Protein AF-A0A7K2P1G1-F1 (afdb_monomer)

Structure (mmCIF, N/CA/C/O backbone):
data_AF-A0A7K2P1G1-F1
#
_entry.id   AF-A0A7K2P1G1-F1
#
loop_
_atom_site.group_PDB
_atom_site.id
_atom_site.type_symbol
_atom_site.label_atom_id
_atom_site.label_alt_id
_atom_site.label_comp_id
_atom_site.label_asym_id
_atom_site.label_entity_id
_atom_site.label_seq_id
_atom_site.pdbx_PDB_ins_code
_atom_site.Cartn_x
_atom_site.Cartn_y
_atom_site.Cartn_z
_atom_site.occupancy
_atom_site.B_iso_or_equiv
_atom_site.auth_seq_id
_atom_site.auth_comp_id
_atom_site.auth_asym_id
_atom_site.auth_atom_id
_atom_site.pdbx_PDB_model_num
ATOM 1 N N . ALA A 1 1 ? -12.889 17.681 1.248 1.00 83.06 1 ALA A N 1
ATOM 2 C CA . ALA A 1 1 ? -13.699 16.479 1.546 1.00 83.06 1 ALA A CA 1
ATOM 3 C C . ALA A 1 1 ? -13.045 15.529 2.564 1.00 83.06 1 ALA A C 1
ATOM 5 O O . ALA A 1 1 ? -13.421 15.563 3.730 1.00 83.06 1 ALA A O 1
ATOM 6 N N . LEU A 1 2 ? -12.068 14.686 2.187 1.00 90.69 2 LEU A N 1
ATOM 7 C CA . LEU A 1 2 ? -11.523 13.661 3.102 1.00 90.69 2 LEU A CA 1
ATOM 8 C C . LEU A 1 2 ? -10.819 14.250 4.338 1.00 90.69 2 LEU A C 1
ATOM 10 O O . LEU A 1 2 ? -11.119 13.858 5.463 1.00 90.69 2 LEU A O 1
ATOM 14 N N . ALA A 1 3 ? -9.908 15.209 4.141 1.00 90.56 3 ALA A N 1
ATOM 15 C CA . ALA A 1 3 ? -9.154 15.826 5.237 1.00 90.56 3 ALA A CA 1
ATOM 16 C C . ALA A 1 3 ? -10.066 16.543 6.252 1.00 90.56 3 ALA A C 1
ATOM 18 O O . ALA A 1 3 ? -9.822 16.498 7.455 1.00 90.56 3 ALA A O 1
ATOM 19 N N . GLU A 1 4 ? -11.156 17.155 5.782 1.00 91.88 4 GLU A N 1
ATOM 20 C CA . GLU A 1 4 ? -12.182 17.758 6.643 1.00 91.88 4 GLU A CA 1
ATOM 21 C C . GLU A 1 4 ? -12.944 16.697 7.434 1.00 91.88 4 GLU A C 1
ATOM 23 O O . GLU A 1 4 ? -13.128 16.855 8.638 1.00 91.88 4 GLU A O 1
ATOM 28 N N . GLY A 1 5 ? -13.324 15.588 6.790 1.00 93.00 5 GLY A N 1
ATOM 29 C CA . GLY A 1 5 ? -13.956 14.454 7.460 1.00 93.00 5 GLY A CA 1
ATOM 30 C C . GLY A 1 5 ? -13.085 13.877 8.579 1.00 93.00 5 GLY A C 1
ATOM 31 O O . GLY A 1 5 ? -13.576 13.670 9.686 1.00 93.00 5 GLY A O 1
ATOM 32 N N . LEU A 1 6 ? -11.786 13.691 8.323 1.00 93.81 6 LEU A N 1
ATOM 33 C CA . LEU A 1 6 ? -10.820 13.236 9.330 1.00 93.81 6 LEU A CA 1
ATOM 34 C C . LEU A 1 6 ? -10.681 14.235 10.483 1.00 93.81 6 LEU A C 1
ATOM 36 O O . LEU A 1 6 ? -10.691 13.837 11.647 1.00 93.81 6 LEU A O 1
ATOM 40 N N . ARG A 1 7 ? -10.603 15.537 10.182 1.00 94.19 7 ARG A N 1
ATOM 41 C CA . ARG A 1 7 ? -10.570 16.588 11.211 1.00 94.19 7 ARG A CA 1
ATOM 42 C C . ARG A 1 7 ? -11.836 16.595 12.065 1.00 94.19 7 ARG A C 1
ATOM 44 O O . ARG A 1 7 ? -11.725 16.731 13.278 1.00 94.19 7 ARG A O 1
ATOM 51 N N . ALA A 1 8 ? -13.008 16.387 11.469 1.00 93.81 8 ALA A N 1
ATOM 52 C CA . ALA A 1 8 ? -14.273 16.325 12.195 1.00 93.81 8 ALA A CA 1
ATOM 53 C C . ALA A 1 8 ? -14.362 15.097 13.118 1.00 93.81 8 ALA A C 1
ATOM 55 O O . ALA A 1 8 ? -14.769 15.236 14.268 1.00 93.81 8 ALA A O 1
ATOM 56 N N . VAL A 1 9 ? -13.955 13.911 12.644 1.00 94.31 9 VAL A N 1
ATOM 57 C CA . VAL A 1 9 ? -13.904 12.689 13.476 1.00 94.31 9 VAL A CA 1
ATOM 58 C C . VAL A 1 9 ? -12.951 12.888 14.647 1.00 94.31 9 VAL A C 1
ATOM 60 O O . VAL A 1 9 ? -13.312 12.653 15.794 1.00 94.31 9 VAL A O 1
ATOM 63 N N . ARG A 1 10 ? -11.752 13.407 14.378 1.00 94.19 10 ARG A N 1
ATOM 64 C CA . ARG A 1 10 ? -10.779 13.730 15.420 1.00 94.19 10 ARG A CA 1
ATOM 65 C C . ARG A 1 10 ? -11.315 14.756 16.422 1.00 94.19 10 ARG A C 1
ATOM 67 O O . ARG A 1 10 ? -11.078 14.610 17.612 1.00 94.19 10 ARG A O 1
ATOM 74 N N . ALA A 1 11 ? -12.016 15.795 15.974 1.00 93.69 11 ALA A N 1
ATOM 75 C CA . ALA A 1 11 ? -12.573 16.793 16.885 1.00 93.69 11 ALA A CA 1
ATOM 76 C C . ALA A 1 11 ? -13.541 16.159 17.899 1.00 93.69 11 ALA A C 1
ATOM 78 O O . ALA A 1 11 ? -13.516 16.527 19.070 1.00 93.69 11 ALA A O 1
ATOM 79 N N . ARG A 1 12 ? -14.322 15.151 17.484 1.00 92.12 12 ARG A N 1
ATOM 80 C CA . ARG A 1 12 ? -15.234 14.413 18.372 1.00 92.12 12 ARG A CA 1
ATOM 81 C C . ARG A 1 12 ? -14.525 13.521 19.389 1.00 92.12 12 ARG A C 1
ATOM 83 O O . ARG A 1 12 ? -15.091 13.267 20.444 1.00 92.12 12 ARG A O 1
ATOM 90 N N . THR A 1 13 ? -13.291 13.087 19.123 1.00 91.19 13 THR A N 1
ATOM 91 C CA . THR A 1 13 ? -12.515 12.317 20.111 1.00 91.19 13 THR A CA 1
ATOM 92 C C . THR A 1 13 ? -11.950 13.185 21.233 1.00 91.19 13 THR A C 1
ATOM 94 O O . THR A 1 13 ? -11.511 12.649 22.247 1.00 91.19 13 THR A O 1
ATOM 97 N N . GLY A 1 14 ? -11.897 14.511 21.046 1.00 91.50 14 GLY A N 1
ATOM 98 C CA . GLY A 1 14 ? -11.269 15.440 21.988 1.00 91.50 14 GLY A CA 1
ATOM 99 C C . GLY A 1 14 ? -9.748 15.273 22.116 1.00 91.50 14 GLY A C 1
ATOM 100 O O . GLY A 1 14 ? -9.134 15.889 22.984 1.00 91.50 14 GLY A O 1
ATOM 101 N N . LEU A 1 15 ? -9.112 14.449 21.273 1.00 91.94 15 LEU A N 1
ATOM 102 C CA . LEU A 1 15 ? -7.693 14.123 21.413 1.00 91.94 15 LEU A CA 1
ATOM 103 C C . LEU A 1 15 ? -6.775 15.192 20.810 1.00 91.94 15 LEU A C 1
ATOM 105 O O . LEU A 1 15 ? -6.965 15.694 19.692 1.00 91.94 15 LEU A O 1
ATOM 109 N N . SER A 1 16 ? -5.685 15.470 21.528 1.00 94.06 16 SER A N 1
ATOM 110 C CA . SER A 1 16 ? -4.544 16.209 20.989 1.00 94.06 16 SER A CA 1
ATOM 111 C C . SER A 1 16 ? -3.815 15.382 19.916 1.00 94.06 16 SER A C 1
ATOM 113 O O . SER A 1 16 ? -4.022 14.178 19.772 1.00 94.06 16 SER A O 1
ATOM 115 N N . LEU A 1 17 ? -2.953 16.024 19.109 1.00 93.56 17 LEU A N 1
ATOM 116 C CA . LEU A 1 17 ? -2.183 15.309 18.072 1.00 93.56 17 LEU A CA 1
ATOM 117 C C . LEU A 1 17 ? -1.233 14.284 18.703 1.00 93.56 17 LEU A C 1
ATOM 119 O O . LEU A 1 17 ? -0.971 13.252 18.099 1.00 93.56 17 LEU A O 1
ATOM 123 N N . VAL A 1 18 ? -0.731 14.595 19.899 1.00 95.06 18 VAL A N 1
ATOM 124 C CA . VAL A 1 18 ? 0.174 13.738 20.667 1.00 95.06 18 VAL A CA 1
ATOM 125 C C . VAL A 1 18 ? -0.587 12.530 21.206 1.00 95.06 18 VAL A C 1
ATOM 127 O O . VAL A 1 18 ? -0.206 11.409 20.905 1.00 95.06 18 VAL A O 1
ATOM 130 N N . ALA A 1 19 ? -1.732 12.743 21.862 1.00 91.38 19 ALA A N 1
ATOM 131 C CA . ALA A 1 19 ? -2.550 11.651 22.394 1.00 91.38 19 ALA A CA 1
ATOM 132 C C . ALA A 1 19 ? -3.087 10.721 21.288 1.00 91.38 19 ALA A C 1
ATOM 134 O O . ALA A 1 19 ? -3.200 9.512 21.473 1.00 91.38 19 ALA A O 1
ATOM 135 N N . LEU A 1 20 ? -3.397 11.267 20.106 1.00 93.00 20 LEU A N 1
ATOM 136 C CA . LEU A 1 20 ? -3.750 10.453 18.941 1.00 93.00 20 LEU A CA 1
ATOM 137 C C . LEU A 1 20 ? -2.556 9.620 18.442 1.00 93.00 20 LEU A C 1
ATOM 139 O O . LEU A 1 20 ? -2.736 8.472 18.044 1.00 93.00 20 LEU A O 1
ATOM 143 N N . ALA A 1 21 ? -1.347 10.182 18.465 1.00 92.38 21 ALA A N 1
ATOM 144 C CA . ALA A 1 21 ? -0.135 9.475 18.067 1.00 92.38 21 ALA A CA 1
ATOM 145 C C . ALA A 1 21 ? 0.254 8.361 19.048 1.00 92.38 21 ALA A C 1
ATOM 147 O O . ALA A 1 21 ? 0.751 7.333 18.619 1.00 92.38 21 ALA A O 1
ATOM 148 N N . GLU A 1 22 ? -0.009 8.527 20.343 1.00 93.56 22 GLU A N 1
ATOM 149 C CA . GLU A 1 22 ? 0.225 7.486 21.357 1.00 93.56 22 GLU A CA 1
ATOM 150 C C . GLU A 1 22 ? -0.759 6.316 21.235 1.00 93.56 22 GLU A C 1
ATOM 152 O O . GLU A 1 22 ? -0.417 5.173 21.523 1.00 93.56 22 GLU A O 1
ATOM 157 N N . ARG A 1 23 ? -1.989 6.589 20.783 1.00 91.31 23 ARG A N 1
ATOM 158 C CA . ARG A 1 23 ? -3.058 5.585 20.643 1.00 91.31 23 ARG A CA 1
ATOM 159 C C . ARG A 1 23 ? -3.082 4.896 19.279 1.00 91.31 23 ARG A C 1
ATOM 161 O O . ARG A 1 23 ? -3.922 4.030 19.049 1.00 91.31 23 ARG A O 1
ATOM 168 N N . THR A 1 24 ? -2.205 5.288 18.358 1.00 92.62 24 THR A N 1
ATOM 169 C CA . THR A 1 24 ? -2.160 4.758 16.989 1.00 92.62 24 THR A CA 1
ATOM 170 C C . THR A 1 24 ? -0.720 4.481 16.567 1.00 92.62 24 THR A C 1
ATOM 172 O O . THR A 1 24 ? 0.224 4.944 17.188 1.00 92.62 24 THR A O 1
ATOM 175 N N . ALA A 1 25 ? -0.517 3.749 15.473 1.00 89.12 25 ALA A N 1
ATOM 176 C CA . ALA A 1 25 ? 0.826 3.423 14.981 1.00 89.12 25 ALA A CA 1
ATOM 177 C C . ALA A 1 25 ? 1.540 4.589 14.248 1.00 89.12 25 ALA A C 1
ATOM 179 O O . ALA A 1 25 ? 2.519 4.363 13.538 1.00 89.12 25 ALA A O 1
ATOM 180 N N . TYR A 1 26 ? 1.046 5.830 14.353 1.00 91.38 26 TYR A N 1
ATOM 181 C CA . TYR A 1 26 ? 1.520 6.971 13.563 1.00 91.38 26 TYR A CA 1
ATOM 182 C C . TYR A 1 26 ? 1.971 8.132 14.447 1.00 91.38 26 TYR A C 1
ATOM 184 O O . TYR A 1 26 ? 1.264 8.547 15.357 1.00 91.38 26 TYR A O 1
ATOM 192 N N . SER A 1 27 ? 3.119 8.729 14.121 1.00 93.62 27 SER A N 1
ATOM 193 C CA . SER A 1 27 ? 3.673 9.869 14.860 1.00 93.62 27 SER A CA 1
ATOM 194 C C . SER A 1 27 ? 2.832 11.151 14.738 1.00 93.62 27 SER A C 1
ATOM 196 O O . SER A 1 27 ? 2.084 11.342 13.773 1.00 93.62 27 SER A O 1
ATOM 198 N N . LYS A 1 28 ? 3.039 12.100 15.666 1.00 95.38 28 LYS A N 1
ATOM 199 C CA . LYS A 1 28 ? 2.429 13.448 15.651 1.00 95.38 28 LYS A CA 1
ATOM 200 C C . LYS A 1 28 ? 2.583 14.143 14.292 1.00 95.38 28 LYS A C 1
ATOM 202 O O . LYS A 1 28 ? 1.614 14.664 13.744 1.00 95.38 28 LYS A O 1
ATOM 207 N N . SER A 1 29 ? 3.797 14.120 13.740 1.00 92.75 29 SER A N 1
ATOM 208 C CA . SER A 1 29 ? 4.116 14.747 12.452 1.00 92.75 29 SER A CA 1
ATOM 209 C C . SER A 1 29 ? 3.419 14.055 11.278 1.00 92.75 29 SER A C 1
ATOM 211 O O . SER A 1 29 ? 2.993 14.717 10.332 1.00 92.75 29 SER A O 1
ATOM 213 N N . SER A 1 30 ? 3.246 12.731 11.335 1.00 91.00 30 SER A N 1
ATOM 214 C CA . SER A 1 30 ? 2.483 11.990 10.326 1.00 91.00 30 SER A CA 1
ATOM 215 C C . SER A 1 30 ? 1.017 12.419 10.337 1.00 91.00 30 SER A C 1
ATOM 217 O O . SER A 1 30 ? 0.495 12.810 9.291 1.00 91.00 30 SER A O 1
ATOM 219 N N . TRP A 1 31 ? 0.398 12.456 11.520 1.00 95.31 31 TRP A N 1
ATOM 220 C CA . TRP A 1 31 ? -0.979 12.916 11.700 1.00 95.31 31 TRP A CA 1
ATOM 221 C C . TRP A 1 31 ? -1.207 14.346 11.229 1.00 95.31 31 TRP A C 1
ATOM 223 O O . TRP A 1 31 ? -2.205 14.621 10.565 1.00 95.31 31 TRP A O 1
ATOM 233 N N . GLU A 1 32 ? -0.281 15.251 11.528 1.00 94.44 32 GLU A N 1
ATOM 234 C CA . GLU A 1 32 ? -0.370 16.640 11.092 1.00 94.44 32 GLU A CA 1
ATOM 235 C C . GLU A 1 32 ? -0.413 16.752 9.563 1.00 94.44 32 GLU A C 1
ATOM 237 O O . GLU A 1 32 ? -1.280 17.426 9.008 1.00 94.44 32 GLU A O 1
ATOM 242 N N . ARG A 1 33 ? 0.466 16.038 8.850 1.00 94.00 33 ARG A N 1
ATOM 243 C CA . ARG A 1 33 ? 0.452 16.049 7.378 1.00 94.00 33 ARG A CA 1
ATOM 244 C C . ARG A 1 33 ? -0.835 15.459 6.805 1.00 94.00 33 ARG A C 1
ATOM 246 O O . ARG A 1 33 ? -1.340 16.006 5.827 1.00 94.00 33 ARG A O 1
ATOM 253 N N . TYR A 1 34 ? -1.346 14.373 7.388 1.00 93.00 34 TYR A N 1
ATOM 254 C CA . TYR A 1 34 ? -2.570 13.714 6.919 1.00 93.00 34 TYR A CA 1
ATOM 255 C C . TYR A 1 34 ? -3.798 14.606 7.102 1.00 93.00 34 TYR A C 1
ATOM 257 O O . TYR A 1 34 ? -4.567 14.809 6.166 1.00 93.00 34 TYR A O 1
ATOM 265 N N . LEU A 1 35 ? -3.953 15.202 8.285 1.00 92.94 35 LEU A N 1
ATOM 266 C CA . LEU A 1 35 ? -5.092 16.067 8.604 1.00 92.94 35 LEU A CA 1
ATOM 267 C C . LEU A 1 35 ? -5.052 17.392 7.835 1.00 92.94 35 LEU A C 1
ATOM 269 O O . LEU A 1 35 ? -6.101 17.956 7.517 1.00 92.94 35 LEU A O 1
ATOM 273 N N . ASN A 1 36 ? -3.857 17.857 7.475 1.00 92.44 36 ASN A N 1
ATOM 274 C CA . ASN A 1 36 ? -3.674 19.025 6.619 1.00 92.44 36 ASN A CA 1
ATOM 275 C C . ASN A 1 36 ? -3.794 18.703 5.119 1.00 92.44 36 ASN A C 1
ATOM 277 O O . ASN A 1 36 ? -3.722 19.617 4.305 1.00 92.44 36 ASN A O 1
ATOM 281 N N . GLY A 1 37 ? -3.958 17.430 4.734 1.00 87.75 37 GLY A N 1
ATOM 282 C CA . GLY A 1 37 ? -4.044 17.013 3.330 1.00 87.75 37 GLY A CA 1
ATOM 283 C C . GLY A 1 37 ? -2.735 17.161 2.544 1.00 87.75 37 GLY A C 1
ATOM 284 O O . GLY A 1 37 ? -2.747 17.072 1.323 1.00 87.75 37 GLY A O 1
ATOM 285 N N . LYS A 1 38 ? -1.597 17.370 3.224 1.00 85.31 38 LYS A N 1
ATOM 286 C CA . LYS A 1 38 ? -0.276 17.537 2.587 1.00 85.31 38 LYS A CA 1
ATOM 287 C C . LYS A 1 38 ? 0.287 16.225 2.034 1.00 85.31 38 LYS A C 1
ATOM 289 O O . LYS A 1 38 ? 1.211 16.247 1.229 1.00 85.31 38 LYS A O 1
ATOM 294 N N . LYS A 1 39 ? -0.210 15.085 2.521 1.00 85.44 39 LYS A N 1
ATOM 295 C CA . LYS A 1 39 ? 0.134 13.744 2.037 1.00 85.44 39 LYS A CA 1
ATOM 296 C C . LYS A 1 39 ? -1.109 12.861 1.997 1.00 85.44 39 LYS A C 1
ATOM 298 O O . LYS A 1 39 ? -1.975 13.041 2.859 1.00 85.44 39 LYS A O 1
ATOM 303 N N . PRO A 1 40 ? -1.163 11.880 1.077 1.00 87.31 40 PRO A N 1
ATOM 304 C CA . PRO A 1 40 ? -2.205 1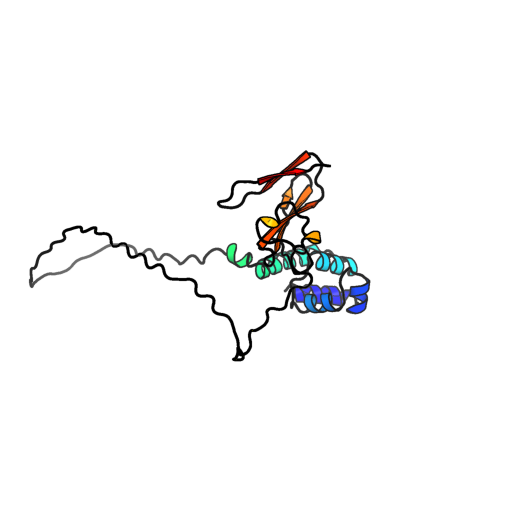0.868 1.102 1.00 87.31 40 PRO A CA 1
ATOM 305 C C . PRO A 1 40 ? -2.149 10.135 2.444 1.00 87.31 40 PRO A C 1
ATOM 307 O O . PRO A 1 40 ? -1.087 9.721 2.919 1.00 87.31 40 PRO A O 1
ATOM 310 N N . VAL A 1 41 ? -3.304 10.045 3.091 1.00 91.00 41 VAL A N 1
ATOM 311 C CA . VAL A 1 41 ? -3.461 9.328 4.355 1.00 91.00 41 VAL A CA 1
ATOM 312 C C . VAL A 1 41 ? -3.526 7.823 4.060 1.00 91.00 41 VAL A C 1
ATOM 314 O O . VAL A 1 41 ? -4.289 7.424 3.183 1.00 91.00 41 VAL A O 1
ATOM 317 N N . PRO A 1 42 ? -2.753 6.961 4.744 1.00 89.81 42 PRO A N 1
ATOM 318 C CA . PRO A 1 42 ? -2.899 5.515 4.604 1.00 89.81 42 PRO A CA 1
ATOM 319 C C . PRO A 1 42 ? -4.286 5.060 5.069 1.00 89.81 42 PRO A C 1
ATOM 321 O O . PRO A 1 42 ? -4.787 5.562 6.076 1.00 89.81 42 PRO A O 1
ATOM 324 N N . ARG A 1 43 ? -4.876 4.057 4.408 1.00 91.06 43 ARG A N 1
ATOM 325 C CA . ARG A 1 43 ? -6.179 3.488 4.808 1.00 91.06 43 ARG A CA 1
ATOM 326 C C . ARG A 1 43 ? -6.220 3.088 6.288 1.00 91.06 43 ARG A C 1
ATOM 328 O O . ARG A 1 43 ? -7.165 3.414 6.995 1.00 91.06 43 ARG A O 1
ATOM 335 N N . GLN A 1 44 ? -5.145 2.465 6.765 1.00 90.50 44 GLN A N 1
ATOM 336 C CA . GLN A 1 44 ? -4.989 2.038 8.158 1.00 90.50 44 GLN A CA 1
ATOM 337 C C . GLN A 1 44 ? -5.039 3.212 9.152 1.00 90.50 44 GLN A C 1
ATOM 339 O O . GLN A 1 44 ? -5.563 3.071 10.252 1.00 90.50 44 GLN A O 1
ATOM 344 N N . ALA A 1 45 ? -4.566 4.403 8.766 1.00 93.56 45 ALA A N 1
ATOM 345 C CA . ALA A 1 45 ? -4.700 5.600 9.597 1.00 93.56 45 ALA A CA 1
ATOM 346 C C . ALA A 1 45 ? -6.163 6.063 9.679 1.00 93.56 45 ALA A C 1
ATOM 348 O O . ALA A 1 45 ? -6.625 6.457 10.746 1.00 93.56 45 ALA A O 1
ATOM 349 N N . VAL A 1 46 ? -6.919 5.970 8.580 1.00 95.31 46 VAL A N 1
ATOM 350 C CA . VAL A 1 46 ? -8.361 6.268 8.577 1.00 95.31 46 VAL A CA 1
ATOM 351 C C . VAL A 1 46 ? -9.107 5.326 9.528 1.00 95.31 46 VAL A C 1
ATOM 353 O O . VAL A 1 46 ? -9.866 5.783 10.381 1.00 95.31 46 VAL A O 1
ATOM 356 N N . GLU A 1 47 ? -8.843 4.024 9.422 1.00 94.31 47 GLU A N 1
ATOM 357 C CA . GLU A 1 47 ? -9.451 2.988 10.265 1.00 94.31 47 GLU A CA 1
ATOM 358 C C . GLU A 1 47 ? -9.085 3.173 11.744 1.00 94.31 47 GLU A C 1
ATOM 360 O O . GLU A 1 4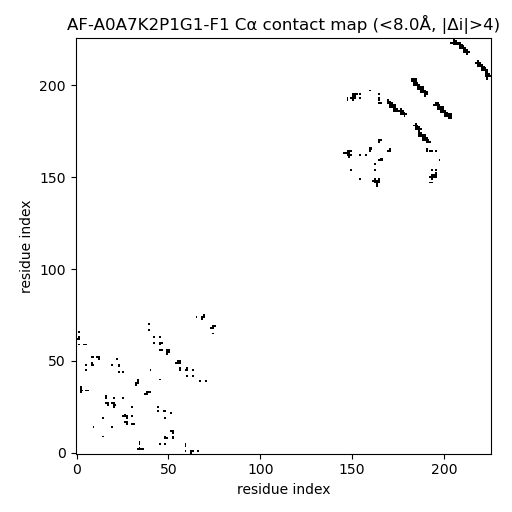7 ? -9.973 3.165 12.595 1.00 94.31 47 GLU A O 1
ATOM 365 N N . ALA A 1 48 ? -7.812 3.441 12.052 1.00 92.56 48 ALA A N 1
ATOM 366 C CA . ALA A 1 48 ? -7.350 3.684 13.417 1.00 92.56 48 ALA A CA 1
ATOM 367 C C . ALA A 1 48 ? -8.002 4.924 14.057 1.00 92.56 48 ALA A C 1
ATOM 369 O O . ALA A 1 48 ? -8.353 4.896 15.240 1.00 92.56 48 ALA A O 1
ATOM 370 N N . LEU A 1 49 ? -8.207 6.005 13.292 1.00 94.00 49 LEU A N 1
ATOM 371 C CA . LEU A 1 49 ? -8.894 7.196 13.798 1.00 94.00 49 LEU A CA 1
ATOM 372 C C . LEU A 1 49 ? -10.373 6.913 14.088 1.00 94.00 49 LEU A C 1
ATOM 374 O O . LEU A 1 49 ? -10.867 7.306 15.143 1.00 94.00 49 LEU A O 1
ATOM 378 N N . CYS A 1 50 ? -11.067 6.217 13.185 1.00 94.44 50 CYS A N 1
ATOM 379 C CA . CYS A 1 50 ? -12.461 5.818 13.387 1.00 94.44 50 CYS A CA 1
ATOM 380 C C . CYS A 1 50 ? -12.617 4.870 14.584 1.00 94.44 50 CYS A C 1
ATOM 382 O O . CYS A 1 50 ? -13.500 5.082 15.410 1.00 94.44 50 CYS A O 1
ATOM 384 N N . ALA A 1 51 ? -11.716 3.896 14.736 1.00 92.25 51 ALA A N 1
ATOM 385 C CA . ALA A 1 51 ? -11.694 3.001 15.890 1.00 92.25 51 ALA A CA 1
ATOM 386 C C . ALA A 1 51 ? -11.465 3.768 17.202 1.00 92.25 51 ALA A C 1
ATOM 388 O O . ALA A 1 51 ? -12.162 3.537 18.185 1.00 92.25 51 ALA A O 1
ATOM 389 N N . THR A 1 52 ? -10.549 4.743 17.203 1.00 93.19 52 THR A N 1
ATOM 390 C CA . THR A 1 52 ? -10.304 5.612 18.368 1.00 93.19 52 THR A CA 1
ATOM 391 C C . THR A 1 52 ? -11.522 6.471 18.717 1.00 93.19 52 THR A C 1
ATOM 393 O O . THR A 1 52 ? -11.744 6.773 19.888 1.00 93.19 52 THR A O 1
ATOM 396 N N . ALA A 1 53 ? -12.308 6.862 17.711 1.00 92.19 53 ALA A N 1
ATOM 397 C CA . ALA A 1 53 ? -13.547 7.613 17.878 1.00 92.19 53 ALA A CA 1
ATOM 398 C C . ALA A 1 53 ? -14.767 6.743 18.227 1.00 92.19 53 ALA A C 1
ATOM 400 O O . ALA A 1 53 ? -15.811 7.294 18.555 1.00 92.19 53 ALA A O 1
ATOM 401 N N . GLY A 1 54 ? -14.659 5.411 18.144 1.00 90.00 54 GLY A N 1
ATOM 402 C CA . GLY A 1 54 ? -15.799 4.505 18.303 1.00 90.00 54 GLY A CA 1
ATOM 403 C C . GLY A 1 54 ? -16.841 4.624 17.184 1.00 90.00 54 GLY A C 1
ATOM 404 O O . GLY A 1 54 ? -18.009 4.319 17.402 1.00 90.00 54 GLY A O 1
ATOM 405 N N . GLU A 1 55 ? -16.444 5.083 15.992 1.00 91.12 55 GLU A N 1
ATOM 406 C CA . GLU A 1 55 ? -17.355 5.345 14.874 1.00 91.12 55 GLU A CA 1
ATOM 407 C C . GLU A 1 55 ? -17.144 4.387 13.690 1.00 91.12 55 GLU A C 1
ATOM 409 O O . GLU A 1 55 ? -16.016 3.964 13.417 1.00 91.12 55 GLU A O 1
ATOM 414 N N . PRO A 1 56 ? -18.206 4.084 12.917 1.00 87.50 56 PRO A N 1
ATOM 415 C CA . PRO A 1 56 ? -18.091 3.264 11.718 1.00 87.50 56 PRO A CA 1
ATOM 416 C C . PRO A 1 56 ? -17.239 3.952 10.638 1.00 87.50 56 PRO A C 1
ATOM 418 O O . PRO A 1 56 ? -17.493 5.086 10.228 1.00 87.50 56 PRO A O 1
ATOM 421 N N . SER A 1 57 ? -16.246 3.228 10.116 1.00 90.81 57 SER A N 1
ATOM 422 C CA . SER A 1 57 ? -15.272 3.739 9.142 1.00 90.81 57 SER A CA 1
ATOM 423 C C . SER A 1 57 ? -15.799 3.831 7.705 1.00 90.81 57 SER A C 1
ATOM 425 O O . SER A 1 57 ? -15.212 4.540 6.890 1.00 90.81 57 SER A O 1
ATOM 427 N N . GLY A 1 58 ? -16.919 3.173 7.380 1.00 91.38 58 GLY A N 1
ATOM 428 C CA . GLY A 1 58 ? -17.396 2.991 6.000 1.00 91.38 58 GLY A CA 1
ATOM 429 C C . GLY A 1 58 ? -17.538 4.286 5.193 1.00 91.38 58 GLY A C 1
ATOM 430 O O . GLY A 1 58 ? -17.031 4.378 4.077 1.00 91.38 58 GLY A O 1
ATOM 431 N N . ARG A 1 59 ? -18.144 5.331 5.773 1.00 92.25 59 ARG A N 1
ATOM 432 C CA . ARG A 1 59 ? -18.307 6.627 5.088 1.00 92.25 59 ARG A CA 1
ATOM 433 C C . ARG A 1 59 ? -16.966 7.311 4.812 1.00 92.25 59 ARG A C 1
ATOM 435 O O . ARG A 1 59 ? -16.776 7.898 3.750 1.00 92.25 59 ARG A O 1
ATOM 442 N N . LEU A 1 60 ? -16.043 7.262 5.772 1.00 92.94 60 LEU A N 1
ATOM 443 C CA . LEU A 1 60 ? -14.723 7.880 5.633 1.00 92.94 60 LEU A CA 1
ATOM 444 C C . LEU A 1 60 ? -13.832 7.092 4.669 1.00 92.94 60 LEU A C 1
ATOM 446 O O . LEU A 1 60 ? -13.062 7.697 3.931 1.00 92.94 60 LEU A O 1
ATOM 450 N N . LEU A 1 61 ? -13.978 5.767 4.637 1.00 94.25 61 LEU A N 1
ATOM 451 C CA . LEU A 1 61 ? -13.285 4.888 3.703 1.00 94.25 61 LEU A CA 1
ATOM 452 C C . LEU A 1 61 ? -13.758 5.085 2.261 1.00 94.25 61 LEU A C 1
ATOM 454 O O . LEU A 1 61 ? -12.922 5.151 1.369 1.00 94.25 61 LEU A O 1
ATOM 458 N N . ALA A 1 62 ? -15.055 5.295 2.029 1.00 93.25 62 ALA A N 1
ATOM 459 C CA . ALA A 1 62 ? -15.556 5.648 0.699 1.00 93.25 62 ALA A CA 1
ATOM 460 C C . ALA A 1 62 ? -14.978 6.991 0.205 1.00 93.25 62 ALA A C 1
ATOM 462 O O . ALA A 1 62 ? -14.539 7.113 -0.937 1.00 93.25 62 ALA A O 1
ATOM 463 N N . LEU A 1 63 ? -14.905 8.000 1.085 1.00 92.12 63 LEU A N 1
ATOM 464 C CA . LEU A 1 63 ? -14.234 9.269 0.769 1.00 92.12 63 LEU A CA 1
ATOM 465 C C . LEU A 1 63 ? -12.727 9.090 0.545 1.00 92.12 63 LEU A C 1
ATOM 467 O O . LEU A 1 63 ? -12.137 9.810 -0.261 1.00 92.12 63 LEU A O 1
ATOM 471 N N . TRP A 1 64 ? -12.106 8.152 1.261 1.00 93.81 64 TRP A N 1
ATOM 472 C CA . TRP A 1 64 ? -10.700 7.815 1.087 1.00 93.81 64 TRP A CA 1
ATOM 473 C C . TRP A 1 64 ? -10.439 7.205 -0.290 1.00 93.81 64 TRP A C 1
ATOM 475 O O . TRP A 1 64 ? -9.504 7.633 -0.952 1.00 93.81 64 TRP A O 1
ATOM 485 N N . GLU A 1 65 ? -11.293 6.300 -0.765 1.00 90.56 65 GLU A N 1
ATOM 486 C CA . GLU A 1 65 ? -11.153 5.665 -2.083 1.00 90.56 65 GLU A CA 1
ATOM 487 C C . GLU A 1 65 ? -11.233 6.679 -3.233 1.00 90.56 65 GLU A C 1
ATOM 489 O O . GLU A 1 65 ? -10.447 6.607 -4.180 1.00 90.56 65 GLU A O 1
ATOM 494 N N . LEU A 1 66 ? -12.123 7.672 -3.123 1.00 88.62 66 LEU A N 1
ATOM 495 C CA . LEU A 1 66 ? -12.218 8.766 -4.094 1.00 88.62 66 LEU A CA 1
ATOM 496 C C . LEU A 1 66 ? -10.952 9.636 -4.096 1.00 88.62 66 LEU A C 1
ATOM 498 O O . LEU A 1 66 ? -10.379 9.891 -5.155 1.00 88.62 66 LEU A O 1
ATOM 502 N N . ALA A 1 67 ? -10.480 10.049 -2.917 1.00 89.38 67 ALA A N 1
ATOM 503 C CA . ALA A 1 67 ? -9.269 10.861 -2.795 1.00 89.38 67 ALA A CA 1
ATOM 504 C C . ALA A 1 67 ? -8.009 10.101 -3.248 1.00 89.38 67 ALA A C 1
ATOM 506 O O . ALA A 1 67 ? -7.126 10.673 -3.885 1.00 89.38 67 ALA A O 1
ATOM 507 N N . ASP A 1 68 ? -7.931 8.803 -2.954 1.00 87.88 68 ASP A N 1
ATOM 508 C CA . ASP A 1 68 ? -6.837 7.935 -3.385 1.00 87.88 68 ASP A CA 1
ATOM 509 C C . ASP A 1 68 ? -6.834 7.758 -4.910 1.00 87.88 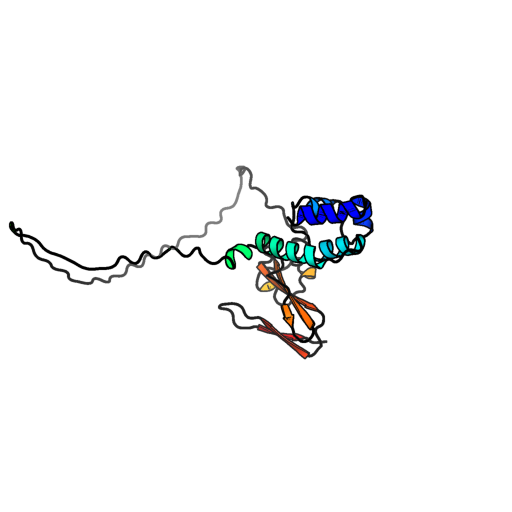68 ASP A C 1
ATOM 511 O O . ASP A 1 68 ? -5.775 7.778 -5.539 1.00 87.88 68 ASP A O 1
ATOM 515 N N . ALA A 1 69 ? -8.013 7.667 -5.536 1.00 82.88 69 ALA A N 1
ATOM 516 C CA . ALA A 1 69 ? -8.136 7.639 -6.990 1.00 82.88 69 ALA A CA 1
ATOM 517 C C . ALA A 1 69 ? -7.683 8.955 -7.647 1.00 82.88 69 ALA A C 1
ATOM 519 O O . ALA A 1 69 ? -7.066 8.914 -8.715 1.00 82.88 69 ALA A O 1
ATOM 520 N N . GLU A 1 70 ? -7.953 10.109 -7.033 1.00 84.88 70 GLU A N 1
ATOM 521 C CA . GLU A 1 70 ? -7.472 11.412 -7.512 1.00 84.88 70 GLU A CA 1
ATOM 522 C C . GLU A 1 70 ? -5.954 11.540 -7.384 1.00 84.88 70 GLU A C 1
ATOM 524 O O . GLU A 1 70 ? -5.282 11.894 -8.357 1.00 84.88 70 GLU A O 1
ATOM 529 N N . TRP A 1 71 ? -5.409 11.191 -6.216 1.00 78.56 71 TRP A N 1
ATOM 530 C CA . TRP A 1 71 ? -3.972 11.245 -5.952 1.00 78.56 71 TRP A CA 1
ATOM 531 C C . TRP A 1 71 ? -3.186 10.295 -6.860 1.00 78.56 71 TRP A C 1
ATOM 533 O O . TRP A 1 71 ? -2.169 10.672 -7.436 1.00 78.56 71 TRP A O 1
ATOM 543 N N . SER A 1 72 ? -3.709 9.085 -7.061 1.00 77.44 72 SER A N 1
ATOM 544 C CA . SER A 1 72 ? -3.113 8.072 -7.938 1.00 77.44 72 SER A CA 1
ATOM 545 C C . SER A 1 72 ? -3.299 8.372 -9.433 1.00 77.44 72 SER A C 1
ATOM 547 O O . SER A 1 72 ? -2.872 7.586 -10.274 1.00 77.44 72 SER A O 1
ATOM 549 N N . GLY A 1 73 ? -4.019 9.440 -9.797 1.00 71.31 73 GLY A N 1
ATOM 550 C CA . GLY A 1 73 ? -4.374 9.751 -11.185 1.00 71.31 73 GLY A CA 1
ATOM 551 C C . GLY A 1 73 ? -5.391 8.794 -11.824 1.00 71.31 73 GLY A C 1
ATOM 552 O O . GLY A 1 73 ? -5.794 9.017 -12.966 1.00 71.31 73 GLY A O 1
ATOM 553 N N . ARG A 1 74 ? -5.870 7.773 -11.100 1.00 58.97 74 ARG A N 1
ATOM 554 C CA . ARG A 1 74 ? -6.857 6.792 -11.585 1.00 58.97 74 ARG A CA 1
ATOM 555 C C . ARG A 1 74 ? -8.207 7.431 -11.900 1.00 58.97 74 ARG A C 1
ATOM 557 O O . ARG A 1 74 ? -8.837 7.038 -12.874 1.00 58.97 74 ARG A O 1
ATOM 564 N N . ALA A 1 75 ? -8.601 8.471 -11.162 1.00 63.94 75 ALA A N 1
ATOM 565 C CA . ALA A 1 75 ? -9.825 9.230 -11.427 1.00 63.94 75 ALA A CA 1
ATOM 566 C C . ALA A 1 75 ? -9.818 9.940 -12.797 1.00 63.94 75 ALA A C 1
ATOM 568 O O . ALA A 1 75 ? -10.878 10.246 -13.339 1.00 63.94 75 ALA A O 1
ATOM 569 N N . ARG A 1 76 ? -8.635 10.203 -13.381 1.00 60.09 76 ARG A N 1
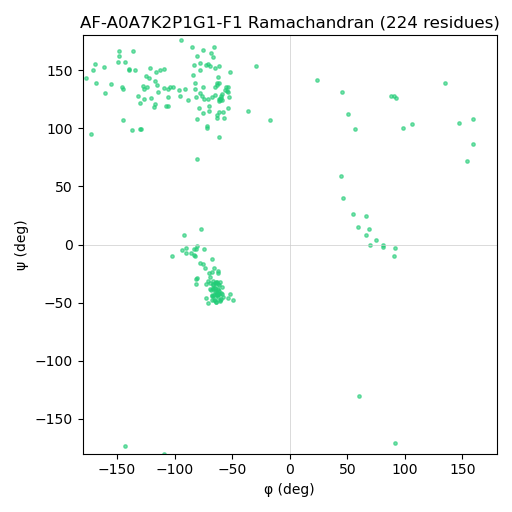ATOM 570 C CA . ARG A 1 76 ? -8.516 10.748 -14.745 1.00 60.09 76 ARG A CA 1
ATOM 571 C C . ARG A 1 76 ? -8.671 9.676 -15.824 1.00 60.09 76 ARG A C 1
ATOM 573 O O . ARG A 1 76 ? -9.143 10.003 -16.903 1.00 60.09 76 ARG A O 1
ATOM 580 N N . LEU A 1 77 ? -8.310 8.426 -15.529 1.00 59.38 77 LEU A N 1
ATOM 581 C CA . LEU A 1 77 ? -8.406 7.296 -16.462 1.00 59.38 77 LEU A CA 1
ATOM 582 C C . LEU A 1 77 ? -9.820 6.704 -16.527 1.00 59.38 77 LEU A C 1
ATOM 584 O O . LEU A 1 77 ? -10.221 6.190 -17.563 1.00 59.38 77 LEU A O 1
ATOM 588 N N . THR A 1 78 ? -10.583 6.786 -15.434 1.00 60.34 78 THR A N 1
ATOM 589 C CA . THR A 1 78 ? -11.980 6.327 -15.375 1.00 60.34 78 THR A CA 1
ATOM 590 C C . THR A 1 78 ? -12.996 7.400 -15.753 1.00 60.34 78 THR A C 1
ATOM 592 O O . THR A 1 78 ? -14.180 7.091 -15.880 1.00 60.34 78 THR A O 1
ATOM 595 N N . ARG A 1 79 ? -12.570 8.658 -15.944 1.00 61.91 79 ARG A N 1
ATOM 596 C CA . ARG A 1 79 ? -13.457 9.721 -16.422 1.00 61.91 79 ARG A CA 1
ATOM 597 C C . ARG A 1 79 ? -13.791 9.453 -17.895 1.00 61.91 79 ARG A C 1
ATOM 599 O O . ARG A 1 79 ? -12.870 9.458 -18.711 1.00 61.91 79 ARG A O 1
ATOM 606 N N . PRO A 1 80 ? -15.073 9.257 -18.258 1.00 55.12 80 PRO A N 1
ATOM 607 C CA . PRO A 1 80 ? -15.462 9.149 -19.656 1.00 55.12 80 PRO A CA 1
ATOM 608 C C . PRO A 1 80 ? -14.969 10.387 -20.407 1.00 55.12 80 PRO A C 1
ATOM 610 O O . PRO A 1 80 ? -15.142 11.511 -19.925 1.00 55.12 80 PRO A O 1
ATOM 613 N N . ALA A 1 81 ? -14.327 10.187 -21.560 1.00 61.19 81 ALA A N 1
ATOM 614 C CA . ALA A 1 81 ? -13.947 11.295 -22.425 1.00 61.19 81 ALA A CA 1
ATOM 615 C C . ALA A 1 81 ? -15.201 12.140 -22.719 1.00 61.19 81 ALA A C 1
ATOM 617 O O . ALA A 1 81 ? -16.257 11.556 -22.985 1.00 61.19 81 ALA A O 1
ATOM 618 N N . PRO A 1 82 ? -15.129 13.483 -22.658 1.00 55.81 82 PRO A N 1
ATOM 619 C CA . PRO A 1 82 ? -16.274 14.313 -22.994 1.00 55.81 82 PRO A CA 1
ATOM 620 C C . PRO A 1 82 ? -16.695 13.986 -24.427 1.00 55.81 82 PRO A C 1
ATOM 622 O O . PRO A 1 82 ? -15.939 14.198 -25.377 1.00 55.81 82 PRO A O 1
ATOM 625 N N . GLN A 1 83 ? -17.889 13.412 -24.569 1.00 50.84 83 GLN A N 1
ATOM 626 C CA . GLN A 1 83 ? -18.499 13.170 -25.865 1.00 50.84 83 GLN A CA 1
ATOM 627 C C . GLN A 1 83 ? -18.729 14.539 -26.502 1.00 50.84 83 GLN A C 1
ATOM 629 O O . GLN A 1 83 ? -19.558 15.323 -26.040 1.00 50.84 83 GLN A O 1
ATOM 634 N N . ARG A 1 84 ? -17.950 14.859 -27.540 1.00 52.97 84 ARG A N 1
ATOM 635 C CA . ARG A 1 84 ? -18.268 15.985 -28.418 1.00 52.97 84 ARG A CA 1
ATOM 636 C C . ARG A 1 84 ? -19.638 15.680 -29.040 1.00 52.97 84 ARG A C 1
ATOM 638 O O . ARG A 1 84 ? -19.760 14.611 -29.639 1.00 52.97 84 ARG A O 1
ATOM 645 N N . PRO A 1 85 ? -20.653 16.553 -28.918 1.00 51.41 85 PRO A N 1
ATOM 646 C CA . PRO A 1 85 ? -21.899 16.349 -29.639 1.00 51.41 85 PRO A CA 1
ATOM 647 C C . PRO A 1 85 ? -21.590 16.376 -31.139 1.00 51.41 85 PRO A C 1
ATOM 649 O O . PRO A 1 85 ? -21.139 17.386 -31.679 1.00 51.41 85 PRO A O 1
ATOM 652 N N . SER A 1 86 ? -21.769 15.229 -31.794 1.00 52.19 86 SER A N 1
ATOM 653 C CA . SER A 1 86 ? -21.726 15.118 -33.247 1.00 52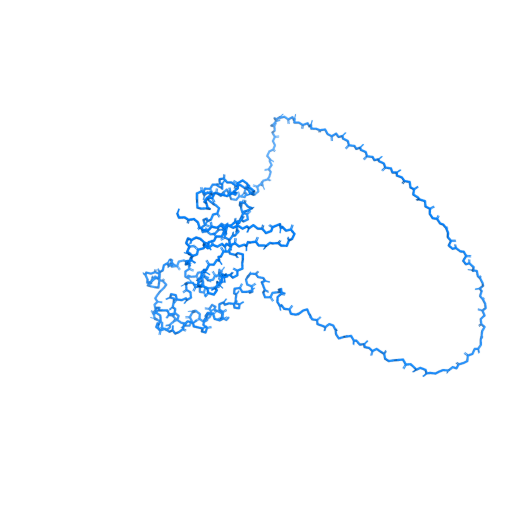.19 86 SER A CA 1
ATOM 654 C C . SER A 1 86 ? -22.989 15.777 -33.786 1.00 52.19 86 SER A C 1
ATOM 656 O O . SER A 1 86 ? -24.076 15.208 -33.692 1.00 52.19 86 SER A O 1
ATOM 658 N N . VAL A 1 87 ? -22.863 17.001 -34.295 1.00 51.09 87 VAL A N 1
ATOM 659 C CA . VAL A 1 87 ? -23.935 17.640 -35.058 1.00 51.09 87 VAL A CA 1
ATOM 660 C C . VAL A 1 87 ? -24.005 16.921 -36.402 1.00 51.09 87 VAL A C 1
ATOM 662 O O . VAL A 1 87 ? -23.183 17.153 -37.286 1.00 51.09 87 VAL A O 1
ATOM 665 N N . ALA A 1 88 ? -24.964 16.008 -36.534 1.00 50.28 88 ALA A N 1
ATOM 666 C CA . ALA A 1 88 ? -25.404 15.518 -37.829 1.00 50.28 88 ALA A CA 1
ATOM 667 C C . ALA A 1 88 ? -26.164 16.658 -38.523 1.00 50.28 88 ALA A C 1
ATOM 669 O O . ALA A 1 88 ? -27.202 17.099 -38.031 1.00 50.28 88 ALA A O 1
ATOM 670 N N . VAL A 1 89 ? -25.625 17.163 -39.632 1.00 47.34 89 VAL A N 1
ATOM 671 C CA . VAL A 1 89 ? -26.333 18.104 -40.509 1.00 47.34 89 VAL A CA 1
ATOM 672 C C . VAL A 1 89 ? -27.127 17.274 -41.530 1.00 47.34 89 VAL A C 1
ATOM 674 O O . VAL A 1 89 ? -26.512 16.434 -42.190 1.00 47.34 89 VAL A O 1
ATOM 677 N N . PRO A 1 90 ? -28.457 17.450 -41.658 1.00 41.34 90 PRO A N 1
ATOM 678 C CA . PRO A 1 90 ? -29.251 16.781 -42.683 1.00 41.34 90 PRO A CA 1
ATOM 679 C C . PRO A 1 90 ? -29.090 17.450 -44.058 1.00 41.34 90 PRO A C 1
ATOM 681 O O . PRO A 1 90 ? -28.835 18.651 -44.156 1.00 41.34 90 PRO A O 1
ATOM 684 N N . THR A 1 91 ? -29.225 16.637 -45.104 1.00 44.41 91 THR A N 1
ATOM 685 C CA . THR A 1 91 ? -29.179 16.971 -46.537 1.00 44.41 91 THR A CA 1
ATOM 686 C C . THR A 1 91 ? -30.532 17.447 -47.094 1.00 44.41 91 THR A C 1
ATOM 688 O O . THR A 1 91 ? -31.553 17.272 -46.435 1.00 44.41 91 THR A O 1
ATOM 691 N N . ASP A 1 92 ? -30.477 17.963 -48.336 1.00 36.56 92 ASP A N 1
ATOM 692 C CA . ASP A 1 92 ? -31.540 18.259 -49.337 1.00 36.56 92 ASP A CA 1
ATOM 693 C C . ASP A 1 92 ? -31.871 19.764 -49.511 1.00 36.56 92 ASP A C 1
ATOM 695 O O . ASP A 1 92 ? -32.284 20.430 -48.568 1.00 36.56 92 ASP A O 1
ATOM 699 N N . ALA A 1 93 ? -31.399 20.400 -50.604 1.00 35.12 93 ALA A N 1
ATOM 700 C CA . ALA A 1 93 ? -32.036 20.621 -51.935 1.00 35.12 93 ALA A CA 1
ATOM 701 C C . ALA A 1 93 ? -32.824 21.967 -51.945 1.00 35.12 93 ALA A C 1
ATOM 703 O O . ALA A 1 93 ? -33.519 22.259 -50.983 1.00 35.12 93 ALA A O 1
ATOM 704 N N . GLU A 1 94 ? -32.672 22.931 -52.869 1.00 37.78 94 GLU A N 1
ATOM 705 C CA . GLU A 1 94 ? -32.966 22.919 -54.317 1.00 37.78 94 GLU A CA 1
ATOM 706 C C . GLU A 1 94 ? -32.415 24.194 -55.036 1.00 37.78 94 GLU A C 1
ATOM 708 O O . GLU A 1 94 ? -32.348 25.273 -54.449 1.00 37.78 94 GLU A O 1
ATOM 713 N N . ASP A 1 95 ? -32.063 24.018 -56.318 1.00 31.77 95 ASP A N 1
ATOM 714 C CA . ASP A 1 95 ? -32.212 24.857 -57.533 1.00 31.77 95 ASP A CA 1
ATOM 715 C C . ASP A 1 95 ? -31.915 26.375 -57.657 1.00 31.77 95 ASP A C 1
ATOM 717 O O . ASP A 1 95 ? -32.512 27.234 -57.012 1.00 31.77 95 ASP A O 1
ATOM 721 N N . GLY A 1 96 ? -31.154 26.706 -58.725 1.00 28.23 96 GLY A N 1
ATOM 722 C CA . GLY A 1 96 ? -31.447 27.873 -59.581 1.00 28.23 96 GLY A CA 1
ATOM 723 C C . GLY A 1 96 ? -30.282 28.651 -60.235 1.00 28.23 96 GLY A C 1
ATOM 724 O O . GLY A 1 96 ? -29.714 29.542 -59.618 1.00 28.23 96 GLY A O 1
ATOM 725 N N . ALA A 1 97 ? -30.083 28.438 -61.548 1.00 32.69 97 ALA A N 1
ATOM 726 C CA . ALA A 1 97 ? -29.536 29.359 -62.578 1.00 32.69 97 ALA A CA 1
ATOM 727 C C . ALA A 1 97 ? -28.004 29.468 -62.870 1.00 32.69 97 ALA A C 1
ATOM 729 O O . ALA A 1 97 ? -27.157 29.739 -62.028 1.00 32.69 97 ALA A O 1
ATOM 730 N N . VAL A 1 98 ? -27.685 29.319 -64.167 1.00 34.94 98 VAL A N 1
ATOM 731 C CA . VAL A 1 98 ? -26.383 29.320 -64.896 1.00 34.94 98 VAL A CA 1
ATOM 732 C C . VAL A 1 98 ? -26.254 30.616 -65.758 1.00 34.94 98 VAL A C 1
ATOM 734 O O . VAL A 1 98 ? -27.264 31.315 -65.840 1.00 34.94 98 VAL A O 1
ATOM 737 N N . PRO A 1 99 ? -25.180 30.936 -66.554 1.00 47.50 99 PRO A N 1
ATOM 738 C CA . PRO A 1 99 ? -23.818 30.365 -66.711 1.00 47.50 99 PRO A CA 1
ATOM 739 C C . PRO A 1 99 ? -22.652 31.390 -66.975 1.00 47.50 99 PRO A C 1
ATOM 741 O O . PRO A 1 99 ? -22.860 32.588 -67.135 1.00 47.50 99 PRO A O 1
ATOM 744 N N . ARG A 1 100 ? -21.448 30.831 -67.258 1.00 31.84 100 ARG A N 1
ATOM 745 C CA . ARG A 1 100 ? -20.262 31.365 -68.009 1.00 31.84 100 ARG A CA 1
ATOM 746 C C . ARG A 1 100 ? -19.206 32.072 -67.126 1.00 31.84 100 ARG A C 1
ATOM 748 O O . ARG A 1 100 ? -19.525 33.005 -66.420 1.00 31.84 100 ARG A O 1
ATOM 755 N N . ARG A 1 101 ? -17.908 31.725 -67.138 1.00 35.09 101 ARG A N 1
ATOM 756 C CA . ARG A 1 101 ? -17.009 31.502 -68.288 1.00 35.09 101 ARG A CA 1
ATOM 757 C C . ARG A 1 101 ? -15.762 30.681 -67.895 1.00 35.09 101 ARG A C 1
ATOM 759 O O . ARG A 1 101 ? -15.289 30.718 -66.770 1.00 35.09 101 ARG A O 1
ATOM 766 N N . ALA A 1 102 ? -15.244 29.975 -68.893 1.00 38.31 102 ALA A N 1
ATOM 767 C CA . ALA A 1 102 ? -14.108 29.058 -68.906 1.00 38.31 102 ALA A CA 1
ATOM 768 C C . ALA A 1 102 ? -12.765 29.568 -68.336 1.00 38.31 102 ALA A C 1
ATOM 770 O O . ALA A 1 102 ? -12.341 30.673 -68.665 1.00 38.31 102 ALA A O 1
ATOM 771 N N . ARG A 1 103 ? -11.972 28.648 -67.762 1.00 42.12 103 ARG A N 1
ATOM 772 C CA . ARG A 1 103 ? -10.674 28.281 -68.365 1.00 42.12 103 ARG A CA 1
ATOM 773 C C . ARG A 1 103 ? -10.199 26.880 -67.964 1.00 42.12 103 ARG A C 1
ATOM 775 O O . ARG A 1 103 ? -10.335 26.438 -66.835 1.00 42.12 103 ARG A O 1
ATOM 782 N N . ARG A 1 104 ? -9.685 26.198 -68.987 1.00 40.84 104 ARG A N 1
ATOM 783 C CA . ARG A 1 104 ? -9.163 24.828 -69.051 1.00 40.84 104 ARG A CA 1
ATOM 784 C C . ARG A 1 104 ? -7.747 24.726 -68.469 1.00 40.84 104 ARG A C 1
ATOM 786 O O . ARG A 1 104 ? -6.977 25.669 -68.620 1.00 40.84 104 ARG A O 1
ATOM 793 N N . GLY A 1 105 ? -7.379 23.522 -68.024 1.00 36.88 105 GLY A N 1
ATOM 794 C CA . GLY A 1 105 ? -5.986 23.055 -67.911 1.00 36.88 105 GLY A CA 1
ATOM 795 C C . GLY A 1 105 ? -5.826 21.980 -66.832 1.00 36.88 105 GLY A C 1
ATOM 796 O O . GLY A 1 105 ? -5.523 22.309 -65.701 1.00 36.88 105 GLY A O 1
ATOM 797 N N . ARG A 1 106 ? -6.315 20.752 -67.056 1.00 45.28 106 ARG A N 1
ATOM 798 C CA . ARG A 1 106 ? -5.509 19.551 -67.389 1.00 45.28 106 ARG A CA 1
ATOM 799 C C . ARG A 1 106 ? -4.408 19.196 -66.359 1.00 45.28 106 ARG A C 1
ATOM 801 O O . ARG A 1 106 ? -3.311 19.730 -66.410 1.00 45.28 106 ARG A O 1
ATOM 808 N N . TRP A 1 107 ? -4.758 18.228 -65.505 1.00 39.69 107 TRP A N 1
ATOM 809 C CA . TRP A 1 107 ? -3.965 17.108 -64.949 1.00 39.69 107 TRP A CA 1
ATOM 810 C C . TRP A 1 107 ? -2.833 16.618 -65.891 1.00 39.69 107 TRP A C 1
ATOM 812 O O . TRP A 1 107 ? -3.023 16.731 -67.107 1.00 39.69 107 TRP A O 1
ATOM 822 N N . PRO A 1 108 ? -1.720 16.015 -65.398 1.00 49.50 108 PRO A N 1
ATOM 823 C CA . PRO A 1 108 ? -1.812 14.765 -64.631 1.00 49.50 108 PRO A CA 1
ATOM 824 C C . PRO A 1 108 ? -0.783 14.500 -63.514 1.00 49.50 108 PRO A C 1
ATOM 826 O O . PRO A 1 108 ? 0.253 15.142 -63.382 1.00 49.50 108 PRO A O 1
ATOM 829 N N . ALA A 1 109 ? -1.144 13.491 -62.718 1.00 50.69 109 ALA A N 1
ATOM 830 C CA . ALA A 1 109 ? -0.288 12.702 -61.840 1.00 50.69 109 ALA A CA 1
ATOM 831 C C . ALA A 1 109 ? 0.739 11.865 -62.631 1.00 50.69 109 ALA A C 1
ATOM 833 O O . ALA A 1 109 ? 0.569 11.731 -63.842 1.00 50.69 109 ALA A O 1
ATOM 834 N N . VAL A 1 110 ? 1.701 11.265 -61.898 1.00 44.12 110 VAL A N 1
ATOM 835 C CA . VAL A 1 110 ? 2.594 10.099 -62.183 1.00 44.12 110 VAL A CA 1
ATOM 836 C C . VAL A 1 110 ? 4.035 10.458 -61.757 1.00 44.12 110 VAL A C 1
ATOM 838 O O . VAL A 1 110 ? 4.452 11.576 -62.014 1.00 44.12 110 VAL A O 1
ATOM 841 N N . VAL A 1 111 ? 4.907 9.651 -61.136 1.00 42.81 111 VAL A N 1
ATOM 842 C CA . VAL A 1 111 ? 4.962 8.320 -60.490 1.00 42.81 111 VAL A CA 1
ATOM 843 C C . VAL A 1 111 ? 6.333 8.273 -59.762 1.00 42.81 111 VAL A C 1
ATOM 845 O O . VAL A 1 111 ? 7.250 8.986 -60.150 1.00 42.81 111 VAL A O 1
ATOM 848 N N . ALA A 1 112 ? 6.420 7.440 -58.719 1.00 42.72 112 ALA A N 1
ATOM 849 C CA . ALA A 1 112 ? 7.568 6.744 -58.101 1.00 42.72 112 ALA A CA 1
ATOM 850 C C . ALA A 1 112 ? 9.028 7.244 -58.234 1.00 42.72 112 ALA A C 1
ATOM 852 O O . ALA A 1 112 ? 9.544 7.515 -59.311 1.00 42.72 112 ALA A O 1
ATOM 853 N N . GLY A 1 113 ? 9.760 7.105 -57.122 1.00 37.38 113 GLY A N 1
ATOM 854 C CA . GLY A 1 113 ? 11.221 7.042 -57.114 1.00 37.38 113 GLY A CA 1
ATOM 855 C C . GLY A 1 113 ? 11.768 6.699 -55.731 1.00 37.38 113 GLY A C 1
ATOM 856 O O . GLY A 1 113 ? 11.923 7.576 -54.889 1.00 37.38 113 GLY A O 1
ATOM 857 N N . ALA A 1 114 ? 12.037 5.417 -55.490 1.00 42.81 114 ALA A N 1
ATOM 858 C CA . ALA A 1 114 ? 12.859 4.956 -54.378 1.00 42.81 114 ALA A CA 1
ATOM 859 C C . ALA A 1 114 ? 14.341 5.233 -54.680 1.00 42.81 114 ALA A C 1
ATOM 861 O O . ALA A 1 114 ? 14.794 4.916 -55.777 1.00 42.81 114 ALA A O 1
ATOM 862 N N . ALA A 1 115 ? 15.104 5.743 -53.711 1.00 42.72 115 ALA A N 1
ATOM 863 C CA . ALA A 1 115 ? 16.556 5.568 -53.658 1.00 42.72 115 ALA A CA 1
ATOM 864 C C . ALA A 1 115 ? 17.079 5.829 -52.239 1.00 42.72 115 ALA A C 1
ATOM 866 O O . ALA A 1 115 ? 16.749 6.827 -51.603 1.00 42.72 115 ALA A O 1
ATOM 867 N N . ALA A 1 116 ? 17.876 4.881 -51.761 1.00 44.94 116 ALA A N 1
ATOM 868 C CA . ALA A 1 116 ? 18.547 4.869 -50.475 1.00 44.94 116 ALA A CA 1
ATOM 869 C C . ALA A 1 116 ? 19.670 5.914 -50.380 1.00 44.94 116 ALA A C 1
ATOM 871 O O . ALA A 1 116 ? 20.336 6.207 -51.370 1.00 44.94 116 ALA A O 1
ATOM 872 N N . ALA A 1 117 ? 19.962 6.364 -49.159 1.00 45.62 117 ALA A N 1
ATOM 873 C CA . ALA A 1 117 ? 21.281 6.873 -48.801 1.00 45.62 117 ALA A CA 1
ATOM 874 C C . ALA A 1 117 ? 21.590 6.499 -47.344 1.00 45.62 117 ALA A C 1
ATOM 876 O O . ALA A 1 117 ? 21.012 7.045 -46.406 1.00 45.62 117 ALA A O 1
ATOM 877 N N . LEU A 1 118 ? 22.492 5.528 -47.174 1.00 46.03 118 LEU A N 1
ATOM 878 C CA . LEU A 1 118 ? 23.242 5.328 -45.938 1.00 46.03 118 LEU A CA 1
ATOM 879 C C . LEU A 1 118 ? 24.143 6.548 -45.711 1.00 46.03 118 LEU A C 1
ATOM 881 O O . LEU A 1 118 ? 24.882 6.937 -46.613 1.00 46.03 118 LEU A O 1
ATOM 885 N N . ALA A 1 119 ? 24.179 7.054 -44.483 1.00 47.66 119 ALA A N 1
ATOM 886 C CA . ALA A 1 119 ? 25.331 7.783 -43.971 1.00 47.66 119 ALA A CA 1
ATOM 887 C C . ALA A 1 119 ? 25.599 7.316 -42.538 1.00 47.66 119 ALA A C 1
ATOM 889 O O . ALA A 1 119 ? 24.937 7.724 -41.586 1.00 47.66 119 ALA A O 1
ATOM 890 N N . ALA A 1 120 ? 26.558 6.400 -42.415 1.00 45.06 120 ALA A N 1
ATOM 891 C CA . ALA A 1 120 ? 27.231 6.104 -41.165 1.00 45.06 120 ALA A CA 1
ATOM 892 C C . ALA A 1 120 ? 28.227 7.235 -40.887 1.00 45.06 120 ALA A C 1
ATOM 894 O O . ALA A 1 120 ? 29.066 7.530 -41.736 1.00 45.06 120 ALA A O 1
ATOM 895 N N . VAL A 1 121 ? 28.166 7.836 -39.699 1.00 46.16 121 VAL A N 1
ATOM 896 C CA . VAL A 1 121 ? 29.293 8.593 -39.147 1.00 46.16 121 VAL A CA 1
ATOM 897 C C . VAL A 1 121 ? 29.531 8.098 -37.730 1.00 46.16 121 VAL A C 1
ATOM 899 O O . VAL A 1 121 ? 28.834 8.444 -36.782 1.00 46.16 121 VAL A O 1
ATOM 902 N N . THR A 1 122 ? 30.520 7.222 -37.631 1.00 46.59 122 THR A N 1
ATOM 903 C CA . THR A 1 122 ? 31.254 6.876 -36.419 1.00 46.59 122 THR A CA 1
ATOM 904 C C . THR A 1 122 ? 32.334 7.923 -36.167 1.00 46.59 122 THR A C 1
ATOM 906 O O . THR A 1 122 ? 33.166 8.137 -37.045 1.00 46.59 122 THR A O 1
ATOM 909 N N . ALA A 1 123 ? 32.366 8.507 -34.971 1.00 39.75 123 ALA A N 1
ATOM 910 C CA . ALA A 1 123 ? 33.562 9.038 -34.304 1.00 39.75 123 ALA A CA 1
ATOM 911 C C . ALA A 1 123 ? 33.143 9.547 -32.915 1.00 39.75 123 ALA A C 1
ATOM 913 O O . ALA A 1 123 ? 32.077 10.135 -32.787 1.00 39.75 123 ALA A O 1
ATOM 914 N N . LEU A 1 124 ? 33.898 9.443 -31.832 1.00 42.41 124 LEU A N 1
ATOM 915 C CA . LEU A 1 124 ? 35.008 8.603 -31.388 1.00 42.41 124 LEU A CA 1
ATOM 916 C C . LEU A 1 124 ? 35.096 8.936 -29.888 1.00 42.41 124 LEU A C 1
ATOM 918 O O . LEU A 1 124 ? 34.938 10.094 -29.503 1.00 42.41 124 LEU A O 1
ATOM 922 N N . LEU A 1 125 ? 35.315 7.933 -29.044 1.00 44.19 125 LEU A N 1
ATOM 923 C CA . LEU A 1 125 ? 35.628 8.134 -27.632 1.00 44.19 125 LEU A CA 1
ATOM 924 C C . LEU A 1 125 ? 36.938 8.925 -27.510 1.00 44.19 125 LEU A C 1
ATOM 926 O O . LEU A 1 125 ? 37.970 8.468 -27.994 1.00 44.19 125 LEU A O 1
ATOM 930 N N . ALA A 1 126 ? 36.907 10.062 -26.822 1.00 42.25 126 ALA A N 1
ATOM 931 C CA . ALA A 1 126 ? 38.101 10.709 -26.294 1.00 42.25 126 ALA A CA 1
ATOM 932 C C . ALA A 1 126 ? 37.864 11.008 -24.811 1.00 42.25 126 ALA A C 1
ATOM 934 O O . ALA A 1 126 ? 37.177 11.958 -24.445 1.00 42.25 126 ALA A O 1
ATOM 935 N N . VAL A 1 127 ? 38.406 10.132 -23.968 1.00 43.69 127 VAL A N 1
ATOM 936 C CA . VAL A 1 127 ? 38.727 10.432 -22.575 1.00 43.69 127 VAL A CA 1
ATOM 937 C C . VAL A 1 127 ? 40.040 11.207 -22.610 1.00 43.69 127 VAL A C 1
ATOM 939 O O . VAL A 1 127 ? 41.054 10.666 -23.048 1.00 43.69 127 VAL A O 1
ATOM 942 N N . THR A 1 128 ? 40.024 12.451 -22.147 1.00 50.06 128 THR A N 1
ATOM 943 C CA . THR A 1 128 ? 41.224 13.143 -21.672 1.00 50.06 128 THR A CA 1
ATOM 944 C C . THR A 1 128 ? 40.901 13.737 -20.314 1.00 50.06 128 THR A C 1
ATOM 946 O O . THR A 1 128 ? 39.930 14.478 -20.166 1.00 50.06 128 THR A O 1
ATOM 949 N N . ASP A 1 129 ? 41.697 13.323 -19.342 1.00 42.81 129 ASP A N 1
ATOM 950 C CA . ASP A 1 129 ? 41.661 13.700 -17.939 1.00 42.81 129 ASP A CA 1
ATOM 951 C C . ASP A 1 129 ? 42.353 15.061 -17.700 1.00 42.81 129 ASP A C 1
ATOM 953 O O . ASP A 1 129 ? 43.177 15.486 -18.511 1.00 42.81 129 ASP A O 1
ATOM 957 N N . SER A 1 130 ? 42.039 15.653 -16.540 1.00 42.25 130 SER A N 1
ATOM 958 C CA . SER A 1 130 ? 42.753 16.704 -15.791 1.00 42.25 130 SER A CA 1
ATOM 959 C C . SER A 1 130 ? 42.301 18.174 -15.932 1.00 42.25 130 SER A C 1
ATOM 961 O O . SER A 1 130 ? 42.667 18.901 -16.851 1.00 42.25 130 SER A O 1
ATOM 963 N N . ASP A 1 131 ? 41.541 18.570 -14.902 1.00 46.03 131 ASP A N 1
ATOM 964 C CA . ASP A 1 131 ? 41.651 19.775 -14.059 1.00 46.03 131 ASP A CA 1
ATOM 965 C C . ASP A 1 131 ? 41.774 21.175 -14.689 1.00 46.03 131 ASP A C 1
ATOM 967 O O . ASP A 1 131 ? 42.827 21.595 -15.160 1.00 46.03 131 ASP A O 1
ATOM 971 N N . THR A 1 132 ? 40.728 21.992 -14.515 1.00 48.31 132 THR A N 1
ATOM 972 C CA . THR A 1 132 ? 40.647 23.119 -13.548 1.00 48.31 132 THR A CA 1
ATOM 973 C C . THR A 1 132 ? 39.548 24.073 -14.034 1.00 48.31 132 THR A C 1
ATOM 975 O O . THR A 1 132 ? 39.723 24.779 -15.025 1.00 48.31 132 THR A O 1
ATOM 978 N N . GLY A 1 133 ? 38.402 24.112 -13.354 1.00 33.25 133 GLY A N 1
ATOM 979 C CA . GLY A 1 133 ? 37.319 25.034 -13.708 1.00 33.25 133 GLY A CA 1
ATOM 980 C C . GLY A 1 133 ? 35.973 24.590 -13.159 1.00 33.25 133 GLY A C 1
ATOM 981 O O . GLY A 1 133 ? 35.232 23.877 -13.824 1.00 33.25 133 GLY A O 1
ATOM 982 N N . GLU A 1 134 ? 35.710 24.998 -11.923 1.00 47.84 134 GLU A N 1
ATOM 983 C CA . GLU A 1 134 ? 34.431 24.990 -11.208 1.00 47.84 134 GLU A CA 1
ATOM 984 C C . GLU A 1 134 ? 33.175 24.835 -12.105 1.00 47.84 134 GLU A C 1
ATOM 986 O O . GLU A 1 134 ? 32.777 25.787 -12.782 1.00 47.84 134 GLU A O 1
ATOM 991 N N . PRO A 1 135 ? 32.490 23.672 -12.105 1.00 43.38 135 PRO A N 1
ATOM 992 C CA . PRO A 1 135 ? 31.147 23.590 -12.643 1.00 43.38 135 PRO A CA 1
ATOM 993 C C . PRO A 1 135 ? 30.172 24.104 -11.587 1.00 43.38 135 PRO A C 1
ATOM 995 O O . PRO A 1 135 ? 29.893 23.474 -10.565 1.00 43.38 135 PRO A O 1
ATOM 998 N N . THR A 1 136 ? 29.651 25.285 -11.880 1.00 44.25 136 THR A N 1
ATOM 999 C CA . THR A 1 136 ? 28.491 25.920 -11.271 1.00 44.25 136 THR A CA 1
ATOM 1000 C C . THR A 1 136 ? 27.410 24.891 -10.919 1.00 44.25 136 THR A C 1
ATOM 1002 O O . THR A 1 136 ? 26.820 24.269 -11.798 1.00 44.25 136 THR A O 1
ATOM 1005 N N . GLY A 1 137 ? 27.147 24.730 -9.619 1.00 46.31 137 GLY A N 1
ATOM 1006 C CA . GLY A 1 137 ? 25.880 24.243 -9.070 1.00 46.31 137 GLY A CA 1
ATOM 1007 C C . GLY A 1 137 ? 25.256 23.026 -9.753 1.00 46.31 137 GLY A C 1
ATOM 1008 O O . GLY A 1 137 ? 24.099 23.090 -10.171 1.00 46.31 137 GLY A O 1
ATOM 1009 N N . LEU A 1 138 ? 25.958 21.891 -9.806 1.00 42.75 138 LEU A N 1
ATOM 1010 C CA . LEU A 1 138 ? 25.260 20.619 -9.968 1.00 42.75 138 LEU A CA 1
ATOM 1011 C C . LEU A 1 138 ? 24.385 20.436 -8.730 1.00 42.75 138 LEU A C 1
ATOM 1013 O O . LEU A 1 138 ? 24.873 20.278 -7.613 1.00 42.75 138 LEU A O 1
ATOM 1017 N N . THR A 1 139 ? 23.074 20.511 -8.933 1.00 49.38 139 THR A N 1
ATOM 1018 C CA . THR A 1 139 ? 22.090 20.152 -7.918 1.00 49.38 139 THR A CA 1
ATOM 1019 C C . THR A 1 139 ? 22.318 18.675 -7.609 1.00 49.38 139 THR A C 1
ATOM 1021 O O . THR A 1 139 ? 21.833 17.810 -8.336 1.00 49.38 139 THR A O 1
ATOM 1024 N N . ALA A 1 140 ? 23.137 18.379 -6.596 1.00 49.59 140 ALA A N 1
ATOM 1025 C CA . ALA A 1 140 ? 23.360 17.022 -6.137 1.00 49.59 140 ALA A CA 1
ATOM 1026 C C . ALA A 1 140 ? 21.986 16.465 -5.762 1.00 49.59 140 ALA A C 1
ATOM 1028 O O . ALA A 1 140 ? 21.361 16.928 -4.805 1.00 49.59 140 ALA A O 1
ATOM 1029 N N . SER A 1 141 ? 21.474 15.527 -6.567 1.00 55.41 141 SER A N 1
ATOM 1030 C CA . SER A 1 141 ? 20.288 14.778 -6.167 1.00 55.41 141 SER A CA 1
ATOM 1031 C C . SER A 1 141 ? 20.586 14.190 -4.793 1.00 55.41 141 SER A C 1
ATOM 1033 O O . SER A 1 141 ? 21.678 13.643 -4.613 1.00 55.41 141 SER A O 1
ATOM 1035 N N . PRO A 1 142 ? 19.678 14.333 -3.814 1.00 60.62 142 PRO A N 1
ATOM 1036 C CA . PRO A 1 142 ? 19.916 13.808 -2.483 1.00 60.62 142 PRO A CA 1
ATOM 1037 C C . PRO A 1 142 ? 20.265 12.324 -2.605 1.00 60.62 142 PRO A C 1
ATOM 1039 O O . PRO A 1 142 ? 19.469 11.535 -3.120 1.00 60.62 142 PRO A O 1
ATOM 1042 N N . ALA A 1 143 ? 21.481 11.969 -2.185 1.00 68.75 143 ALA A N 1
ATOM 1043 C CA . ALA A 1 143 ? 21.925 10.588 -2.171 1.00 68.75 143 ALA A CA 1
ATOM 1044 C C . ALA A 1 143 ? 20.975 9.795 -1.269 1.00 68.75 143 ALA A C 1
ATOM 1046 O O . ALA A 1 143 ? 20.673 10.199 -0.144 1.00 68.75 143 ALA A O 1
ATOM 1047 N N . LEU A 1 144 ? 20.446 8.693 -1.793 1.00 81.88 144 LEU A N 1
ATOM 1048 C CA . LEU A 1 144 ? 19.562 7.829 -1.028 1.00 81.88 144 LEU A CA 1
ATOM 1049 C C . LEU A 1 144 ? 20.393 7.040 -0.022 1.00 81.88 144 LEU A C 1
ATOM 1051 O O . LEU A 1 144 ? 21.314 6.330 -0.411 1.00 81.88 144 LEU A O 1
ATOM 1055 N N . ASP A 1 145 ? 20.024 7.130 1.251 1.00 84.19 145 ASP A N 1
ATOM 1056 C CA . ASP A 1 145 ? 20.672 6.401 2.338 1.00 84.19 145 ASP A CA 1
ATOM 1057 C C . ASP A 1 145 ? 19.661 5.449 3.008 1.00 84.19 145 ASP A C 1
ATOM 1059 O O . ASP A 1 145 ? 18.597 5.909 3.451 1.00 84.19 145 ASP A O 1
ATOM 1063 N N . PRO A 1 146 ? 19.880 4.117 2.988 1.00 87.69 146 PRO A N 1
ATOM 1064 C CA . PRO A 1 146 ? 20.957 3.397 2.283 1.00 87.69 146 PRO A CA 1
ATOM 1065 C C . PRO A 1 146 ? 20.746 3.364 0.757 1.00 87.69 146 PRO A C 1
ATOM 1067 O O . PRO A 1 146 ? 19.596 3.423 0.314 1.00 87.69 146 PRO A O 1
ATOM 1070 N N . PRO A 1 147 ? 21.784 3.226 -0.082 1.00 88.50 147 PRO A N 1
ATOM 1071 C CA . PRO A 1 147 ? 21.591 3.073 -1.523 1.00 88.50 147 PRO A CA 1
ATOM 1072 C C . PRO A 1 147 ? 20.868 1.751 -1.848 1.00 88.50 147 PRO A C 1
ATOM 1074 O O . PRO A 1 147 ? 20.972 0.789 -1.083 1.00 88.50 147 PRO A O 1
ATOM 1077 N N . PRO A 1 148 ? 20.111 1.675 -2.956 1.00 94.38 148 PRO A N 1
ATOM 1078 C CA . PRO A 1 148 ? 19.506 0.420 -3.393 1.00 94.38 148 PRO A CA 1
ATOM 1079 C C . PRO A 1 148 ? 20.589 -0.612 -3.735 1.00 94.38 148 PRO A C 1
ATOM 1081 O O . PRO A 1 148 ? 21.594 -0.280 -4.360 1.00 94.38 148 PRO A O 1
ATOM 1084 N N . ALA A 1 149 ? 20.377 -1.872 -3.351 1.00 93.81 149 ALA A N 1
ATOM 1085 C CA . ALA A 1 149 ? 21.336 -2.950 -3.620 1.00 93.81 149 ALA A CA 1
ATOM 1086 C C . ALA A 1 149 ? 21.157 -3.597 -5.008 1.00 93.81 149 ALA A C 1
ATOM 1088 O O . ALA A 1 149 ? 21.952 -4.447 -5.400 1.00 93.81 149 ALA A O 1
ATOM 1089 N N . CYS A 1 150 ? 20.100 -3.230 -5.738 1.00 96.31 150 CYS A N 1
ATOM 1090 C CA . CYS A 1 150 ? 19.778 -3.752 -7.063 1.00 96.31 150 CYS A CA 1
ATOM 1091 C C . CYS A 1 150 ? 19.066 -2.688 -7.913 1.00 96.31 150 CYS A C 1
ATOM 1093 O O . CYS A 1 150 ? 18.531 -1.707 -7.389 1.00 96.31 150 CYS A O 1
ATOM 1095 N N . HIS A 1 151 ? 19.038 -2.897 -9.229 1.00 95.81 151 HIS A N 1
ATOM 1096 C CA . HIS A 1 151 ? 18.293 -2.069 -10.177 1.00 95.81 151 HIS A CA 1
ATOM 1097 C C . HIS A 1 151 ? 17.741 -2.901 -11.348 1.00 95.81 151 HIS A C 1
ATOM 1099 O O . HIS A 1 151 ? 18.446 -3.726 -11.941 1.00 95.81 151 HIS A O 1
ATOM 1105 N N . GLY A 1 152 ? 16.482 -2.667 -11.713 1.00 94.31 152 GLY A N 1
ATOM 1106 C CA . GLY A 1 152 ? 15.791 -3.354 -12.797 1.00 94.31 152 GLY A CA 1
ATOM 1107 C C . GLY A 1 152 ? 15.708 -4.861 -12.565 1.00 94.31 152 GLY A C 1
ATOM 1108 O O . GLY A 1 152 ? 15.341 -5.329 -11.489 1.00 94.31 152 GLY A O 1
ATOM 1109 N N . THR A 1 153 ? 16.089 -5.634 -13.580 1.00 93.19 153 THR A N 1
ATOM 1110 C CA . THR A 1 153 ? 16.040 -7.105 -13.558 1.00 93.19 153 THR A CA 1
ATOM 1111 C C . THR A 1 153 ? 16.992 -7.737 -12.544 1.00 93.19 153 THR A C 1
ATOM 1113 O O . THR A 1 153 ? 16.763 -8.863 -12.122 1.00 93.19 153 THR A O 1
ATOM 1116 N N . THR A 1 154 ? 18.026 -7.023 -12.083 1.00 95.38 154 THR A N 1
ATOM 1117 C CA . THR A 1 154 ? 18.928 -7.537 -11.031 1.00 95.38 154 THR A CA 1
ATOM 1118 C C . THR A 1 154 ? 18.242 -7.671 -9.669 1.00 95.38 154 THR A C 1
ATOM 1120 O O . THR A 1 154 ? 18.781 -8.316 -8.778 1.00 95.38 154 THR A O 1
ATOM 1123 N N . CYS A 1 155 ? 17.048 -7.092 -9.509 1.00 94.56 155 CYS A N 1
ATOM 1124 C CA . CYS A 1 155 ? 16.216 -7.254 -8.321 1.00 94.56 155 CYS A CA 1
ATOM 1125 C C . CYS A 1 155 ? 15.359 -8.532 -8.330 1.00 94.56 155 CYS A C 1
ATOM 1127 O O . CYS A 1 155 ? 14.726 -8.829 -7.315 1.00 94.56 155 CYS A O 1
ATOM 1129 N N . ASP A 1 156 ? 15.288 -9.270 -9.446 1.00 90.81 156 ASP A N 1
ATOM 1130 C CA . ASP A 1 156 ? 14.473 -10.485 -9.543 1.00 90.81 156 ASP A CA 1
ATOM 1131 C C . ASP A 1 156 ? 14.911 -11.512 -8.476 1.00 90.81 156 ASP A C 1
ATOM 1133 O O . ASP A 1 156 ? 16.078 -11.888 -8.383 1.00 90.81 156 ASP A O 1
ATOM 1137 N N . GLY A 1 157 ? 13.963 -11.959 -7.644 1.00 89.50 157 GLY A N 1
ATOM 1138 C CA . GLY A 1 157 ? 14.204 -12.931 -6.567 1.00 89.50 157 GLY A CA 1
ATOM 1139 C C . GLY A 1 157 ? 14.802 -12.357 -5.275 1.00 89.50 157 GLY A C 1
ATOM 1140 O O . GLY A 1 157 ? 14.957 -13.097 -4.305 1.00 89.50 157 GLY A O 1
ATOM 1141 N N . MET A 1 158 ? 15.110 -11.058 -5.216 1.00 92.50 158 MET A N 1
ATOM 1142 C CA . MET A 1 158 ? 15.595 -10.426 -3.987 1.00 92.50 158 MET A CA 1
ATOM 1143 C C . MET A 1 158 ? 14.452 -10.008 -3.061 1.00 92.50 158 MET A C 1
ATOM 1145 O O . MET A 1 158 ? 13.403 -9.535 -3.502 1.00 92.50 158 MET A O 1
ATOM 1149 N N . ASP A 1 159 ? 14.692 -10.101 -1.751 1.00 91.56 159 ASP A N 1
ATOM 1150 C CA . ASP A 1 159 ? 13.797 -9.503 -0.765 1.00 91.56 159 ASP A CA 1
ATOM 1151 C C . ASP A 1 159 ? 13.850 -7.964 -0.868 1.00 91.56 159 ASP A C 1
ATOM 1153 O O . ASP A 1 159 ? 14.937 -7.380 -0.792 1.00 91.56 159 ASP A O 1
ATOM 1157 N N . PRO A 1 160 ? 12.701 -7.279 -1.009 1.00 92.38 160 PRO A N 1
ATOM 1158 C CA . PRO A 1 160 ? 12.663 -5.834 -1.212 1.00 92.38 160 PRO A CA 1
ATOM 1159 C C . PRO A 1 160 ? 13.143 -5.033 0.007 1.00 92.38 160 PRO A C 1
ATOM 1161 O O . PRO A 1 160 ? 13.557 -3.883 -0.142 1.00 92.38 160 PRO A O 1
ATOM 1164 N N . GLY A 1 161 ? 13.081 -5.598 1.217 1.00 91.06 161 GLY A N 1
ATOM 1165 C CA . GLY A 1 161 ? 13.644 -4.981 2.416 1.00 91.06 161 GLY A CA 1
ATOM 1166 C C . GLY A 1 161 ? 15.170 -5.036 2.404 1.00 91.06 161 GLY A C 1
ATOM 1167 O O . GLY A 1 161 ? 15.819 -4.013 2.620 1.00 91.06 161 GLY A O 1
ATOM 1168 N N . ARG A 1 162 ? 15.734 -6.204 2.073 1.00 93.94 162 ARG A N 1
ATOM 1169 C CA . ARG A 1 162 ? 17.185 -6.426 1.954 1.00 93.94 162 ARG A CA 1
ATOM 1170 C C . ARG A 1 162 ? 17.817 -5.656 0.802 1.00 93.94 162 ARG A C 1
ATOM 1172 O O . ARG A 1 162 ? 18.949 -5.212 0.936 1.00 93.94 162 ARG A O 1
ATOM 1179 N N . SER A 1 163 ? 17.098 -5.468 -0.305 1.00 94.56 163 SER A N 1
ATOM 1180 C CA . SER A 1 163 ? 17.576 -4.650 -1.424 1.00 94.56 163 SER A CA 1
ATOM 1181 C C . SER A 1 163 ? 17.381 -3.144 -1.220 1.00 94.56 163 SER A C 1
ATOM 1183 O O . SER A 1 163 ? 17.758 -2.348 -2.080 1.00 94.56 163 SER A O 1
ATOM 1185 N N . PHE A 1 164 ? 16.790 -2.741 -0.090 1.00 94.62 164 PHE A N 1
ATOM 1186 C CA . PHE A 1 164 ? 16.438 -1.360 0.252 1.00 94.62 164 PHE A CA 1
ATOM 1187 C C . PHE A 1 164 ? 15.474 -0.677 -0.729 1.00 94.62 164 PHE A C 1
ATOM 1189 O O . PHE A 1 164 ? 15.284 0.542 -0.673 1.00 94.62 164 PHE A O 1
ATOM 1196 N N . CYS A 1 165 ? 14.823 -1.451 -1.595 1.00 94.00 165 CYS A N 1
ATOM 1197 C CA . CYS A 1 165 ? 13.839 -0.961 -2.552 1.00 94.00 165 CYS A CA 1
ATOM 1198 C C . CYS A 1 165 ? 12.464 -0.777 -1.905 1.00 94.00 165 CYS A C 1
ATOM 1200 O O . CYS A 1 165 ? 11.741 0.162 -2.228 1.00 94.00 165 CYS A O 1
ATOM 1202 N N . GLY A 1 166 ? 12.110 -1.637 -0.946 1.00 90.88 166 GLY A N 1
ATOM 1203 C CA . GLY A 1 166 ? 10.795 -1.681 -0.306 1.00 90.88 166 GLY A CA 1
ATOM 1204 C C . GLY A 1 166 ? 10.626 -0.851 0.957 1.00 90.88 166 GLY A C 1
ATOM 1205 O O . GLY A 1 166 ? 9.581 -0.960 1.610 1.00 90.88 166 GLY A O 1
ATOM 1206 N N . LEU A 1 167 ? 11.616 -0.022 1.294 1.00 89.44 167 LEU A N 1
ATOM 1207 C CA . LEU A 1 167 ? 11.558 0.851 2.462 1.00 89.44 167 LEU A CA 1
ATOM 1208 C C . LEU A 1 167 ? 10.391 1.853 2.368 1.00 89.44 167 LEU A C 1
ATOM 1210 O O . LEU A 1 167 ? 9.955 2.222 1.269 1.00 89.44 167 LEU A O 1
ATOM 1214 N N . PRO A 1 168 ? 9.867 2.328 3.513 1.00 84.94 168 PRO A N 1
ATOM 1215 C CA . PRO A 1 168 ? 8.836 3.358 3.530 1.00 84.94 168 PRO A CA 1
ATOM 1216 C C . PRO A 1 168 ? 9.241 4.586 2.703 1.00 84.94 168 PRO A C 1
ATOM 1218 O O . PRO A 1 168 ? 10.311 5.153 2.899 1.00 84.94 168 PRO A O 1
ATOM 1221 N N . GLY A 1 169 ? 8.376 5.00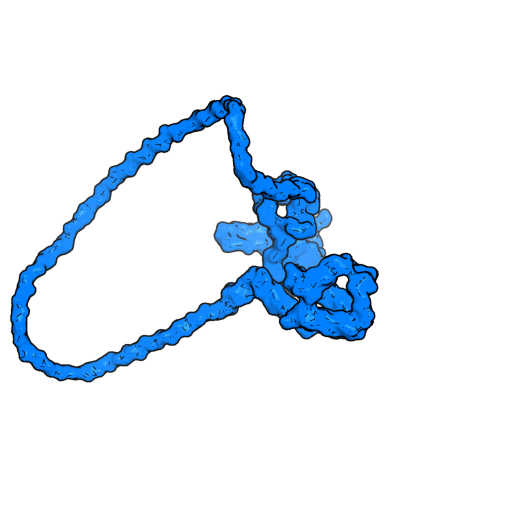0 1.773 1.00 86.31 169 GLY A N 1
ATOM 1222 C CA . GLY A 1 169 ? 8.629 6.140 0.885 1.00 86.31 169 GLY A CA 1
ATOM 1223 C C . GLY A 1 169 ? 9.516 5.849 -0.330 1.00 86.31 169 GLY A C 1
ATOM 1224 O O . GLY A 1 169 ? 9.730 6.759 -1.121 1.00 86.31 169 GLY A O 1
ATOM 1225 N N . ARG A 1 170 ? 10.004 4.613 -0.505 1.00 89.44 170 ARG A N 1
ATOM 1226 C CA . ARG A 1 170 ? 10.745 4.191 -1.710 1.00 89.44 170 ARG A CA 1
ATOM 1227 C C . ARG A 1 170 ? 9.927 3.364 -2.685 1.00 89.44 170 ARG A C 1
ATOM 1229 O O . ARG A 1 170 ? 10.394 3.104 -3.790 1.00 89.44 170 ARG A O 1
ATOM 1236 N N . ALA A 1 171 ? 8.739 2.941 -2.269 1.00 92.06 171 ALA A N 1
ATOM 1237 C CA . ALA A 1 171 ? 7.880 2.086 -3.058 1.00 92.06 171 ALA A CA 1
ATOM 1238 C C . ALA A 1 171 ? 6.411 2.414 -2.857 1.00 92.06 171 ALA A C 1
ATOM 1240 O O . ALA A 1 171 ? 5.934 2.478 -1.717 1.00 92.06 171 ALA A O 1
ATOM 1241 N N . ASP A 1 172 ? 5.689 2.496 -3.960 1.00 92.12 172 ASP A N 1
ATOM 1242 C CA . ASP A 1 172 ? 4.273 2.824 -3.989 1.00 92.12 172 ASP A CA 1
ATOM 1243 C C . ASP A 1 172 ? 3.465 1.645 -4.522 1.00 92.12 172 ASP A C 1
ATOM 1245 O O . ASP A 1 172 ? 3.950 0.845 -5.323 1.00 92.12 172 ASP A O 1
ATOM 1249 N N . SER A 1 173 ? 2.232 1.504 -4.046 1.00 92.31 173 SER A N 1
ATOM 1250 C CA . SER A 1 173 ? 1.333 0.440 -4.486 1.00 92.31 173 SER A CA 1
ATOM 1251 C C . SER A 1 173 ? 0.870 0.702 -5.923 1.00 92.31 173 SER A C 1
ATOM 1253 O O . SER A 1 173 ? 0.312 1.756 -6.233 1.00 92.31 173 SER A O 1
ATOM 1255 N N . LEU A 1 174 ? 1.077 -0.272 -6.807 1.00 90.25 174 LEU A N 1
ATOM 1256 C CA . LEU A 1 174 ? 0.583 -0.277 -8.180 1.00 90.25 174 LEU A CA 1
ATOM 1257 C C . LEU A 1 174 ? -0.890 -0.703 -8.204 1.00 90.25 174 LEU A C 1
ATOM 1259 O O . LEU A 1 174 ? -1.239 -1.807 -8.616 1.00 90.25 174 LEU A O 1
ATOM 1263 N N . GLY A 1 175 ? -1.762 0.199 -7.759 1.00 85.19 175 GLY A N 1
ATOM 1264 C CA . GLY A 1 175 ? -3.209 -0.006 -7.780 1.00 85.19 175 GLY A CA 1
ATOM 1265 C C . GLY A 1 175 ? -3.780 -0.628 -6.500 1.00 85.19 175 GLY A C 1
ATOM 1266 O O . GLY A 1 175 ? -3.105 -0.681 -5.470 1.00 85.19 175 GLY A O 1
ATOM 1267 N N . PRO A 1 176 ? -5.067 -1.023 -6.531 1.00 86.12 176 PRO A N 1
ATOM 1268 C CA . PRO A 1 176 ? -5.738 -1.586 -5.371 1.00 86.12 176 PRO A CA 1
ATOM 1269 C C . PRO A 1 176 ? -5.218 -2.987 -5.054 1.00 86.12 176 PRO A C 1
ATOM 1271 O O . PRO A 1 176 ? -4.775 -3.730 -5.929 1.00 86.12 176 PRO A O 1
ATOM 1274 N N . VAL A 1 177 ? -5.364 -3.371 -3.790 1.00 91.75 177 VAL A N 1
ATOM 1275 C CA . VAL A 1 177 ? -5.185 -4.759 -3.372 1.00 91.75 177 VAL A CA 1
ATOM 1276 C C . VAL A 1 177 ? -6.191 -5.638 -4.110 1.00 91.75 177 VAL A C 1
ATOM 1278 O O . VAL A 1 177 ? -7.401 -5.420 -4.015 1.00 91.75 177 VAL A O 1
ATOM 1281 N N . HIS A 1 178 ? -5.698 -6.667 -4.787 1.00 90.88 178 HIS A N 1
ATOM 1282 C CA . HIS A 1 178 ? -6.532 -7.717 -5.343 1.00 90.88 178 HIS A CA 1
ATOM 1283 C C . HIS A 1 178 ? -6.867 -8.739 -4.254 1.00 90.88 178 HIS A C 1
ATOM 1285 O O . HIS A 1 178 ? -5.990 -9.166 -3.504 1.00 90.88 178 HIS A O 1
ATOM 1291 N N . ARG A 1 179 ? -8.137 -9.139 -4.159 1.00 92.19 179 ARG A N 1
ATOM 1292 C CA . ARG A 1 179 ? -8.578 -10.200 -3.249 1.00 92.19 179 ARG A CA 1
ATOM 1293 C C . ARG A 1 179 ? -9.210 -11.325 -4.045 1.00 92.19 179 ARG A C 1
ATOM 1295 O O . ARG A 1 179 ? -10.145 -11.092 -4.808 1.00 92.19 179 ARG A O 1
ATOM 1302 N N . SER A 1 180 ? -8.713 -12.537 -3.842 1.00 88.19 180 SER A N 1
ATOM 1303 C CA . SER A 1 180 ? -9.317 -13.735 -4.410 1.00 88.19 180 SER A CA 1
ATOM 1304 C C . SER A 1 180 ? -10.597 -14.112 -3.653 1.00 88.19 180 SER A C 1
ATOM 1306 O O . SER A 1 180 ? -10.853 -13.665 -2.531 1.00 88.19 180 SER A O 1
ATOM 1308 N N . ARG A 1 181 ? -11.379 -15.029 -4.233 1.00 88.06 181 ARG A N 1
ATOM 1309 C CA . ARG A 1 181 ? -12.534 -15.647 -3.555 1.00 88.06 181 ARG A CA 1
ATOM 1310 C C . ARG A 1 181 ? -12.145 -16.449 -2.310 1.00 88.06 181 ARG A C 1
ATOM 1312 O O . ARG A 1 181 ? -12.979 -16.629 -1.432 1.00 88.06 181 ARG A O 1
ATOM 1319 N N . THR A 1 182 ? -10.904 -16.932 -2.236 1.00 86.94 182 THR A N 1
ATOM 1320 C CA . THR A 1 182 ? -10.374 -17.682 -1.087 1.00 86.94 182 THR A CA 1
ATOM 1321 C C . THR A 1 182 ? -9.914 -16.771 0.054 1.00 86.94 182 THR A C 1
ATOM 1323 O O . THR A 1 182 ? -9.544 -17.271 1.112 1.00 86.94 182 THR A O 1
ATOM 1326 N N . GLY A 1 183 ? -9.960 -15.446 -0.133 1.00 89.44 183 GLY A N 1
ATOM 1327 C CA . GLY A 1 183 ? -9.544 -14.455 0.860 1.00 89.44 183 GLY A CA 1
ATOM 1328 C C . GLY A 1 183 ? -8.077 -14.032 0.754 1.00 89.44 183 GLY A C 1
ATOM 1329 O O . GLY A 1 183 ? -7.663 -13.125 1.480 1.00 89.44 183 GLY A O 1
ATOM 1330 N N . THR A 1 184 ? -7.313 -14.627 -0.165 1.00 93.56 184 THR A N 1
ATOM 1331 C CA . THR A 1 184 ? -5.921 -14.265 -0.447 1.00 93.56 184 THR A CA 1
ATOM 1332 C C . THR A 1 184 ? -5.847 -12.824 -0.938 1.00 93.56 184 THR A C 1
ATOM 1334 O O . THR A 1 184 ? -6.525 -12.453 -1.898 1.00 93.56 184 THR A O 1
ATOM 1337 N N . GLY A 1 185 ? -5.037 -12.008 -0.269 1.00 93.38 185 GLY A N 1
ATOM 1338 C CA . GLY A 1 185 ? -4.780 -10.623 -0.645 1.00 93.38 185 GLY A CA 1
ATOM 1339 C C . GLY A 1 185 ? -3.445 -10.489 -1.364 1.00 93.38 185 GLY A C 1
ATOM 1340 O O . GLY A 1 185 ? -2.452 -11.067 -0.926 1.00 93.38 185 GLY A O 1
ATOM 1341 N N . VAL A 1 186 ? -3.429 -9.726 -2.455 1.00 94.00 186 VAL A N 1
ATOM 1342 C CA . VAL A 1 186 ? -2.241 -9.458 -3.270 1.00 94.00 186 VAL A CA 1
ATOM 1343 C C . VAL A 1 186 ? -2.138 -7.962 -3.535 1.00 94.00 186 VAL A C 1
ATOM 1345 O O . VAL A 1 186 ? -3.078 -7.338 -4.022 1.00 94.00 186 VAL A O 1
ATOM 1348 N N . GLU A 1 187 ? -0.981 -7.385 -3.248 1.00 94.12 187 GLU A N 1
ATOM 1349 C CA . GLU A 1 187 ? -0.648 -5.990 -3.530 1.00 94.12 187 GLU A CA 1
ATOM 1350 C C . GLU A 1 187 ? 0.650 -5.936 -4.324 1.00 94.12 187 GLU A C 1
ATOM 1352 O O . GLU A 1 187 ? 1.671 -6.448 -3.873 1.00 94.12 187 GLU A O 1
ATOM 1357 N N . ILE A 1 188 ? 0.641 -5.284 -5.480 1.00 93.12 188 ILE A N 1
ATOM 1358 C CA . ILE A 1 188 ? 1.867 -5.034 -6.239 1.00 93.12 188 ILE A CA 1
ATOM 1359 C C . ILE A 1 188 ? 2.420 -3.682 -5.799 1.00 93.12 188 ILE A C 1
ATOM 1361 O O . ILE A 1 188 ? 1.669 -2.715 -5.700 1.00 93.12 188 ILE A O 1
ATOM 1365 N N . ARG A 1 189 ? 3.72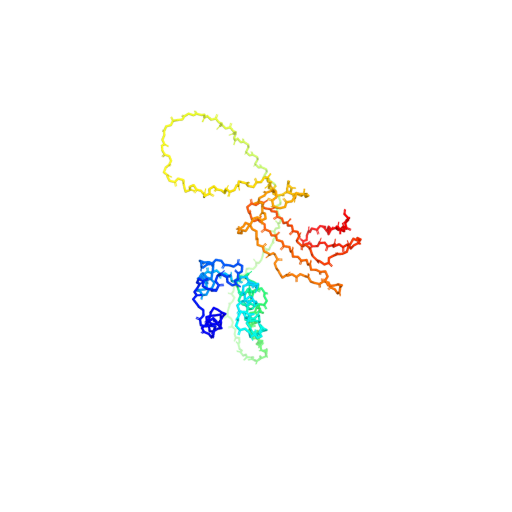2 -3.594 -5.534 1.00 94.50 189 ARG A N 1
ATOM 1366 C CA . ARG A 1 189 ? 4.414 -2.342 -5.206 1.00 94.50 189 ARG A CA 1
ATOM 1367 C C . ARG A 1 189 ? 5.582 -2.129 -6.155 1.00 94.50 189 ARG A C 1
ATOM 1369 O O . ARG A 1 189 ? 6.226 -3.093 -6.555 1.00 94.50 189 ARG A O 1
ATOM 1376 N N . TYR A 1 190 ? 5.848 -0.876 -6.498 1.00 94.25 190 TYR A N 1
ATOM 1377 C CA . TYR A 1 190 ? 6.919 -0.478 -7.402 1.00 94.25 190 TYR A CA 1
ATOM 1378 C C . TYR A 1 190 ? 7.797 0.586 -6.771 1.00 94.25 190 TYR A C 1
ATOM 1380 O O . TYR A 1 190 ? 7.293 1.545 -6.187 1.00 94.25 190 TYR A O 1
ATOM 1388 N N . SER A 1 191 ? 9.107 0.427 -6.929 1.00 95.19 191 SER A N 1
ATOM 1389 C CA . SER A 1 191 ? 10.090 1.449 -6.603 1.00 95.19 191 SER A CA 1
ATOM 1390 C C . SER A 1 191 ? 10.655 2.046 -7.880 1.00 95.19 191 SER A C 1
ATOM 1392 O O . SER A 1 191 ? 11.296 1.346 -8.662 1.00 95.19 191 SER A O 1
ATOM 1394 N N . SER A 1 192 ? 10.471 3.353 -8.065 1.00 93.19 192 SER A N 1
ATOM 1395 C CA . SER A 1 192 ? 11.116 4.093 -9.154 1.00 93.19 192 SER A CA 1
ATOM 1396 C C . SER A 1 192 ? 12.633 4.165 -8.986 1.00 93.19 192 SER A C 1
ATOM 1398 O O . SER A 1 192 ? 13.346 4.148 -9.979 1.00 93.19 192 SER A O 1
ATOM 1400 N N . VAL A 1 193 ? 13.119 4.181 -7.741 1.00 93.56 193 VAL A N 1
ATOM 1401 C CA . VAL A 1 193 ? 14.551 4.186 -7.405 1.00 93.56 193 VAL A CA 1
ATOM 1402 C C . VAL A 1 193 ? 15.243 2.917 -7.892 1.00 93.56 193 VAL A C 1
ATOM 1404 O O . VAL A 1 193 ? 16.345 2.982 -8.424 1.00 93.56 193 VAL A O 1
ATOM 1407 N N . CYS A 1 194 ? 14.604 1.764 -7.699 1.00 95.25 194 CYS A N 1
ATOM 1408 C CA . CYS A 1 194 ? 15.165 0.483 -8.117 1.00 95.25 194 CYS A CA 1
ATOM 1409 C C . CYS A 1 194 ? 14.699 0.039 -9.503 1.00 95.25 194 CYS A C 1
ATOM 1411 O O . CYS A 1 194 ? 15.126 -1.014 -9.957 1.00 95.25 194 CYS A O 1
ATOM 1413 N N . ALA A 1 195 ? 13.786 0.772 -10.147 1.00 95.00 195 ALA A N 1
ATOM 1414 C CA . ALA A 1 195 ? 13.105 0.348 -11.371 1.00 95.00 195 ALA A CA 1
ATOM 1415 C C . ALA A 1 195 ? 12.573 -1.103 -11.304 1.00 95.00 195 ALA A C 1
ATOM 1417 O O . ALA A 1 195 ? 12.676 -1.866 -12.264 1.00 95.00 195 ALA A O 1
ATOM 1418 N N . ALA A 1 196 ? 12.028 -1.497 -10.148 1.00 94.31 196 ALA A N 1
ATOM 1419 C CA . ALA A 1 196 ? 11.637 -2.874 -9.854 1.00 94.31 196 ALA A CA 1
ATOM 1420 C C . ALA A 1 196 ? 10.306 -2.941 -9.094 1.00 94.31 196 ALA A C 1
ATOM 1422 O O . ALA A 1 196 ? 9.956 -2.029 -8.336 1.00 94.31 196 ALA A O 1
ATOM 1423 N N . ALA A 1 197 ? 9.573 -4.039 -9.294 1.00 92.31 197 ALA A N 1
ATOM 1424 C CA . ALA A 1 197 ? 8.297 -4.315 -8.642 1.00 92.31 197 ALA A CA 1
ATOM 1425 C C . ALA A 1 197 ? 8.341 -5.623 -7.847 1.00 92.31 197 ALA A C 1
ATOM 1427 O O . ALA A 1 197 ? 9.043 -6.560 -8.218 1.00 92.31 197 ALA A O 1
ATOM 1428 N N . TRP A 1 198 ? 7.536 -5.711 -6.791 1.00 91.44 198 TRP A N 1
ATOM 1429 C CA . TRP A 1 198 ? 7.313 -6.945 -6.036 1.00 91.44 198 TRP A CA 1
ATOM 1430 C C . TRP A 1 198 ? 5.860 -7.051 -5.581 1.00 91.44 198 TRP A C 1
ATOM 1432 O O . TRP A 1 198 ? 5.147 -6.054 -5.447 1.00 91.44 198 TRP A O 1
ATOM 1442 N N . GLY A 1 199 ? 5.426 -8.284 -5.331 1.00 91.25 199 GLY A N 1
ATOM 1443 C CA . GLY A 1 199 ? 4.125 -8.585 -4.750 1.00 91.25 199 GLY A CA 1
ATOM 1444 C C . GLY A 1 199 ? 4.228 -8.775 -3.240 1.00 91.25 199 GLY A C 1
ATOM 1445 O O . GLY A 1 199 ? 5.087 -9.507 -2.761 1.00 91.25 199 GLY A O 1
ATOM 1446 N N . ARG A 1 200 ? 3.330 -8.149 -2.482 1.00 91.12 200 ARG A N 1
ATOM 1447 C CA . ARG A 1 200 ? 3.01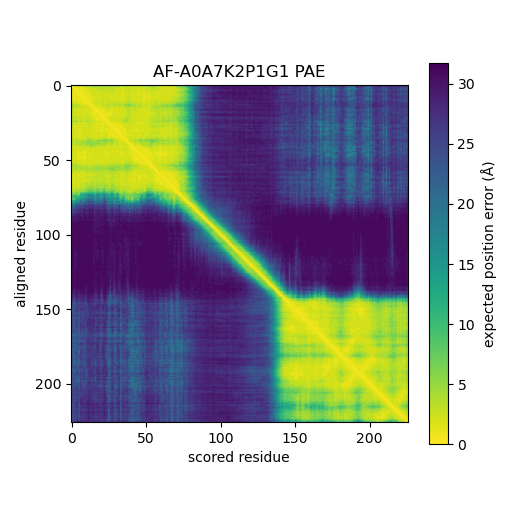2 -8.543 -1.111 1.00 91.12 200 ARG A CA 1
ATOM 1448 C C . ARG A 1 200 ? 1.790 -9.445 -1.161 1.00 91.12 200 ARG A C 1
ATOM 1450 O O . ARG A 1 200 ? 0.766 -9.058 -1.721 1.00 91.12 200 ARG A O 1
ATOM 1457 N N . ILE A 1 201 ? 1.901 -10.615 -0.549 1.00 91.75 201 ILE A N 1
ATOM 1458 C CA . ILE A 1 201 ? 0.817 -11.585 -0.452 1.00 91.75 201 ILE A CA 1
ATOM 1459 C C . ILE A 1 201 ? 0.516 -11.902 1.008 1.00 91.75 201 ILE A C 1
ATOM 1461 O O . ILE A 1 201 ? 1.416 -11.929 1.845 1.00 91.75 201 ILE A O 1
ATOM 1465 N N . TRP A 1 202 ? -0.757 -12.104 1.328 1.00 94.00 202 TRP A N 1
ATOM 1466 C CA . TRP A 1 202 ? -1.197 -12.510 2.658 1.00 94.00 202 TRP A CA 1
ATOM 1467 C C . TRP A 1 202 ? -2.469 -13.354 2.570 1.00 94.00 202 TRP A C 1
ATOM 1469 O O . TRP A 1 202 ? -3.208 -13.291 1.586 1.00 94.00 202 TRP A O 1
ATOM 1479 N N . HIS A 1 203 ? -2.715 -14.167 3.601 1.00 94.00 203 HIS A N 1
ATOM 1480 C CA . HIS A 1 203 ? -3.773 -15.190 3.608 1.00 94.00 203 HIS A CA 1
ATOM 1481 C C . HIS A 1 203 ? -3.687 -16.182 2.428 1.00 94.00 203 HIS A C 1
ATOM 1483 O O . HIS A 1 203 ? -4.701 -16.740 2.011 1.00 94.00 203 HIS A O 1
ATOM 1489 N N . ALA A 1 204 ? -2.490 -16.386 1.873 1.00 91.75 204 ALA A N 1
ATOM 1490 C CA . ALA A 1 204 ? -2.223 -17.454 0.918 1.00 91.75 204 ALA A CA 1
ATOM 1491 C C . ALA A 1 204 ? -1.936 -18.768 1.647 1.00 91.75 204 ALA A C 1
ATOM 1493 O O . ALA A 1 204 ? -1.486 -18.769 2.795 1.00 91.75 204 ALA A O 1
ATOM 1494 N N . LYS A 1 205 ? -2.196 -19.878 0.965 1.00 91.44 205 LYS A N 1
ATOM 1495 C CA . LYS A 1 205 ? -1.866 -21.230 1.407 1.00 91.44 205 LYS A CA 1
ATOM 1496 C C . LYS A 1 205 ? -0.731 -21.785 0.554 1.00 91.44 205 LYS A C 1
ATOM 1498 O O . LYS A 1 205 ? -0.607 -21.442 -0.619 1.00 91.44 205 LYS A O 1
ATOM 1503 N N . VAL A 1 206 ? 0.070 -22.674 1.138 1.00 92.19 206 VAL A N 1
ATOM 1504 C CA . VAL A 1 206 ? 1.054 -23.457 0.379 1.00 92.19 206 VAL A CA 1
ATOM 1505 C C . VAL A 1 206 ? 0.328 -24.213 -0.737 1.00 92.19 206 VAL A C 1
ATOM 1507 O O . VAL A 1 206 ? -0.725 -24.811 -0.505 1.00 92.19 206 VAL A O 1
ATOM 1510 N N . GLY A 1 207 ? 0.874 -24.149 -1.947 1.00 89.06 207 GLY A N 1
ATOM 1511 C CA . GLY A 1 207 ? 0.274 -24.684 -3.167 1.00 89.06 207 GLY A CA 1
ATOM 1512 C C . GLY A 1 207 ? -0.610 -23.699 -3.939 1.00 89.06 207 GLY A C 1
ATOM 1513 O O . GLY A 1 207 ? -0.956 -23.993 -5.085 1.00 89.06 207 GLY A O 1
ATOM 1514 N N . ASP A 1 208 ? -0.946 -22.527 -3.382 1.00 89.69 208 ASP A N 1
ATOM 1515 C CA . ASP A 1 208 ? -1.622 -21.474 -4.147 1.00 89.69 208 ASP A CA 1
ATOM 1516 C C . ASP A 1 208 ? -0.730 -21.025 -5.311 1.00 89.69 208 ASP A C 1
ATOM 1518 O O . ASP A 1 208 ? 0.483 -20.867 -5.168 1.00 89.69 208 ASP A O 1
ATOM 1522 N N . ALA A 1 209 ? -1.332 -20.793 -6.476 1.00 89.25 209 ALA A N 1
ATOM 1523 C CA . ALA A 1 209 ? -0.628 -20.282 -7.643 1.00 89.25 209 ALA A CA 1
ATOM 1524 C C . ALA A 1 209 ? -1.129 -18.884 -8.002 1.00 89.25 209 ALA A C 1
ATOM 1526 O O . ALA A 1 209 ? -2.332 -18.661 -8.139 1.00 89.25 209 ALA A O 1
ATOM 1527 N N . LEU A 1 210 ? -0.194 -17.962 -8.206 1.00 87.38 210 LEU A N 1
ATOM 1528 C CA . LEU A 1 210 ? -0.457 -16.616 -8.692 1.00 87.38 210 LEU A CA 1
ATOM 1529 C C . LEU A 1 210 ? 0.061 -16.469 -10.105 1.00 87.38 210 LEU A C 1
ATOM 1531 O O . LEU A 1 210 ? 1.191 -16.848 -10.394 1.00 87.38 210 LEU A O 1
ATOM 1535 N N . GLU A 1 211 ? -0.751 -15.871 -10.965 1.00 89.12 211 GLU A N 1
ATOM 1536 C CA . GLU A 1 211 ? -0.356 -15.505 -12.316 1.00 89.12 211 GLU A CA 1
ATOM 1537 C C . GLU A 1 211 ? -0.429 -13.986 -12.469 1.00 89.12 211 GLU A C 1
ATOM 1539 O O . GLU A 1 211 ? -1.468 -13.363 -12.254 1.00 89.12 211 GLU A O 1
ATOM 1544 N N . LEU A 1 212 ? 0.706 -13.386 -12.812 1.00 85.19 212 LEU A N 1
ATOM 1545 C CA . LEU A 1 212 ? 0.865 -11.957 -13.025 1.00 85.19 212 LEU A CA 1
ATOM 1546 C C . LEU A 1 212 ? 0.972 -11.697 -14.520 1.00 85.19 212 LEU A C 1
ATOM 1548 O O . LEU A 1 212 ? 1.897 -12.171 -15.176 1.00 85.19 212 LEU A O 1
ATOM 1552 N N . SER A 1 213 ? 0.033 -10.915 -15.039 1.00 85.38 213 SER A N 1
ATOM 1553 C CA . SER A 1 213 ? -0.031 -10.525 -16.446 1.00 85.38 213 SER A CA 1
ATOM 1554 C C . SER A 1 213 ? 0.163 -9.019 -16.576 1.00 85.38 213 SER A C 1
ATOM 1556 O O . SER A 1 213 ? -0.428 -8.252 -15.818 1.00 85.38 213 SER A O 1
ATOM 1558 N N . ALA A 1 214 ? 0.950 -8.587 -17.559 1.00 82.06 214 ALA A N 1
ATOM 1559 C CA . ALA A 1 214 ? 1.077 -7.183 -17.938 1.00 82.06 214 ALA A CA 1
ATOM 1560 C C . ALA A 1 214 ? 1.007 -7.054 -19.463 1.00 82.06 214 ALA A C 1
ATOM 1562 O O . ALA A 1 214 ? 1.379 -7.973 -20.193 1.00 82.06 214 ALA A O 1
ATOM 1563 N N . VAL A 1 215 ? 0.508 -5.919 -19.954 1.00 86.62 215 VAL A N 1
ATOM 1564 C CA . VAL A 1 215 ? 0.344 -5.686 -21.396 1.00 86.62 215 VAL A CA 1
ATOM 1565 C C . VAL A 1 215 ? 1.704 -5.789 -22.089 1.00 86.62 215 VAL A C 1
ATOM 1567 O O . VAL A 1 215 ? 2.656 -5.122 -21.695 1.00 86.62 215 VAL A O 1
ATOM 1570 N N . GLY A 1 216 ? 1.795 -6.639 -23.113 1.00 85.12 216 GLY A N 1
ATOM 1571 C CA . GLY A 1 216 ? 3.032 -6.850 -23.872 1.00 85.12 216 GLY A CA 1
ATOM 1572 C C . GLY A 1 216 ? 4.100 -7.689 -23.160 1.00 85.12 216 GLY A C 1
ATOM 1573 O O . GLY A 1 216 ? 5.177 -7.880 -23.718 1.00 85.12 216 GLY A O 1
ATOM 1574 N N . VAL A 1 217 ? 3.818 -8.225 -21.968 1.00 84.62 217 VAL A N 1
ATOM 1575 C CA . VAL A 1 217 ? 4.732 -9.090 -21.209 1.00 84.62 217 VAL A CA 1
ATOM 1576 C C . VAL A 1 217 ? 4.111 -10.475 -21.062 1.00 84.62 217 VAL A C 1
ATOM 1578 O O . VAL A 1 217 ? 2.906 -10.612 -20.854 1.00 84.62 217 VAL A O 1
ATOM 1581 N N . ARG A 1 218 ? 4.931 -11.528 -21.165 1.00 87.62 218 ARG A N 1
ATOM 1582 C CA . ARG A 1 218 ? 4.453 -12.894 -20.916 1.00 87.62 218 ARG A CA 1
ATOM 1583 C C . ARG A 1 218 ? 3.989 -13.029 -19.461 1.00 87.62 218 ARG A C 1
ATOM 1585 O O . ARG A 1 218 ? 4.713 -12.565 -18.576 1.00 87.62 218 ARG A O 1
ATOM 1592 N N . PRO A 1 219 ? 2.849 -13.693 -19.206 1.00 88.69 219 PRO A N 1
ATOM 1593 C CA . PRO A 1 219 ? 2.414 -13.969 -17.848 1.00 88.69 219 PRO A CA 1
ATOM 1594 C C . PRO A 1 219 ? 3.496 -14.714 -17.064 1.00 88.69 219 PRO A C 1
ATOM 1596 O O . PRO A 1 219 ? 4.118 -15.648 -17.577 1.00 88.69 219 PRO A O 1
ATOM 1599 N N . ARG A 1 220 ? 3.730 -14.293 -15.821 1.00 86.69 220 ARG A N 1
ATOM 1600 C CA . ARG A 1 220 ? 4.614 -14.984 -14.879 1.00 86.69 220 ARG A CA 1
ATOM 1601 C C . ARG A 1 220 ? 3.763 -15.685 -13.834 1.00 86.69 220 ARG A C 1
ATOM 1603 O O . ARG A 1 220 ? 2.933 -15.046 -13.193 1.00 86.69 220 ARG A O 1
ATOM 1610 N N . ARG A 1 221 ? 3.996 -16.983 -13.643 1.00 89.94 221 ARG A N 1
ATOM 1611 C CA . ARG A 1 221 ? 3.325 -17.788 -12.621 1.00 89.94 221 ARG A CA 1
ATOM 1612 C C . ARG A 1 221 ? 4.277 -18.084 -11.467 1.00 89.94 221 ARG A C 1
ATOM 1614 O O . ARG A 1 221 ? 5.413 -18.480 -11.704 1.00 89.94 221 ARG A O 1
ATOM 1621 N N . VAL A 1 222 ? 3.798 -17.915 -10.241 1.00 88.50 222 VAL A N 1
ATOM 1622 C CA . VAL A 1 222 ? 4.517 -18.216 -8.997 1.00 88.50 222 VAL A CA 1
ATOM 1623 C C . VAL A 1 222 ? 3.641 -19.127 -8.149 1.00 88.50 222 VAL A C 1
ATOM 1625 O O . VAL A 1 222 ? 2.443 -18.878 -8.022 1.00 88.50 222 VAL A O 1
ATOM 1628 N N . VAL A 1 223 ? 4.219 -20.190 -7.596 1.00 90.88 223 VAL A N 1
ATOM 1629 C CA . VAL A 1 223 ? 3.542 -2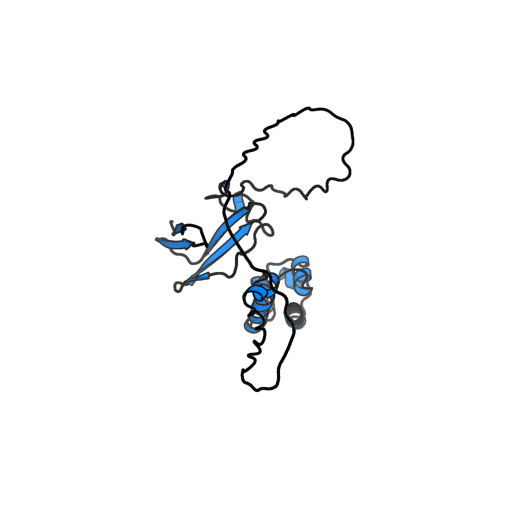1.087 -6.652 1.00 90.88 223 VAL A CA 1
ATOM 1630 C C . VAL A 1 223 ? 4.061 -20.775 -5.258 1.00 90.88 223 VAL A C 1
ATOM 1632 O O . VAL A 1 223 ? 5.260 -20.583 -5.089 1.00 90.88 223 VAL A O 1
ATOM 1635 N N . ILE A 1 224 ? 3.160 -20.692 -4.286 1.00 88.44 224 ILE A N 1
ATOM 1636 C CA . ILE A 1 224 ? 3.515 -20.486 -2.886 1.00 88.44 224 ILE A CA 1
ATOM 1637 C C . ILE A 1 224 ? 4.051 -21.801 -2.328 1.00 88.44 224 ILE A C 1
ATOM 1639 O O . ILE A 1 224 ? 3.314 -22.784 -2.227 1.00 88.44 224 ILE A O 1
ATOM 1643 N N . ASP A 1 225 ? 5.334 -21.814 -1.998 1.00 85.56 225 ASP A N 1
ATOM 1644 C CA . ASP A 1 225 ? 6.018 -22.890 -1.294 1.00 85.56 225 ASP A CA 1
ATOM 1645 C C . ASP A 1 225 ? 6.054 -22.626 0.224 1.00 85.56 225 ASP A C 1
ATOM 1647 O O . ASP A 1 225 ? 5.482 -21.652 0.722 1.00 85.56 225 ASP A O 1
ATOM 1651 N N . SER A 1 226 ? 6.593 -23.593 0.968 1.00 75.12 226 SER A N 1
ATOM 1652 C CA . SER A 1 226 ? 6.662 -23.616 2.436 1.00 75.12 226 SER A CA 1
ATOM 1653 C C . SER A 1 226 ? 7.919 -22.960 2.985 1.00 75.12 226 SER A C 1
ATOM 1655 O O . SER A 1 226 ? 8.991 -23.271 2.419 1.00 75.12 226 SER A O 1
#

Nearest PDB structures (foldseek):
  2b5a-assembly1_A  TM=7.984E-01  e=6.888E-03  [Bacillus] caldolyticus
  3f52-assembly1_A  TM=7.825E-01  e=6.888E-03  Corynebacterium glutamicum
  3f6w-assembly4_E  TM=7.619E-01  e=1.722E-02  Pseudomonas syringae pv. tomato str. DC3000
  3f6w-assembly1_A  TM=7.855E-01  e=3.173E-02  Pseudomonas syringae pv. tomato str. DC3000
  4i6t-assembly1_A  TM=8.153E-01  e=1.462E-01  Enterobacter sp. RFL1396

pLDDT: mean 76.93, std 21.39, range [28.23, 96.31]

Mean predicted aligned error: 20.23 Å

Foldseek 3Di:
DLLVVLVVLQVLLVDDLCRLVVQAVDHSVLVVCCSVVVDQDDPRSLVSSCVSSVHDSVVSVVVSVVVVCVVVVVVVVPPPDPPDPDPDDDDDDDDDDDDDDDDDDDDDDDDDDDDDDDDDDDDDDDDDDDDDDDDPDPPPDPADVPQFQAADPRCVPPDCVVRVCPDPPQKDWPDDWDADPQRKTWTKIAGPRRRDIDIDIDPDDQQDKDWDDDVPDDIDIDGHHD

Secondary structure (DSSP, 8-state):
-HHHHHHHHHHHHT--HHHHHHTSSS-HHHHHHHHTTSSPPPHHHHHHHHHHHT--SHHHHHHHHHHHHHHTTHHHHSSPP-------PPP--------------------------------------------TT---PPPPSSPPS--GGGGTT--TTTTTSSSTTT-EE-SSPEE-TT--EEEEEEETTTTEEEEEEES--TT-EEEEEETTEEEEEEE---

Radius of gyration: 30.7 Å; Cα contacts (8 Å, |Δi|>4): 203; chains: 1; bounding box: 76×56×91 Å

Sequence (226 aa):
ALAEGLRAVRARTGLSLVALAERTAYSKSSWERYLNGKKPVPRQAVEALCATAGEPSGRLLALWELADAEWSGRARLTRPAPQRPSVAVPTDAEDGAVPRRARRGRWPAVVAGAAAALAAVTALLAVTDSDTGEPTGLTASPALDPPPACHGTTCDGMDPGRSFCGLPGRADSLGPVHRSRTGTGVEIRYSSVCAAAWGRIWHAKVGDALELSAVGVRPRRVVIDS

Solvent-accessible surface area (backbone atoms only — not comparable to full-atom values): 14768 Å² total; per-residue (Å²): 110,53,33,57,53,52,46,53,51,46,59,75,54,73,58,51,63,60,59,48,21,73,76,40,102,44,53,45,69,54,52,52,34,31,51,68,57,78,42,90,66,55,68,67,56,54,47,50,51,23,59,73,51,75,44,84,42,65,70,59,50,54,42,42,54,52,53,49,26,53,75,69,48,49,51,66,73,72,47,75,75,83,77,73,84,80,80,81,80,85,85,85,90,84,91,86,93,87,87,89,84,89,85,88,82,83,84,83,90,90,79,89,82,90,80,88,79,90,80,89,82,88,85,77,94,76,91,80,87,84,90,88,78,87,76,79,78,72,77,73,71,80,78,61,84,74,61,60,73,39,52,36,76,70,38,67,92,55,57,43,68,83,30,46,32,55,40,93,88,40,43,46,67,66,65,74,70,46,68,50,97,86,60,26,36,39,33,43,32,36,13,80,88,22,56,37,72,51,76,52,74,44,72,71,52,73,71,43,73,48,75,50,74,51,92,98,46,80,66,47,75,48,68,39,73,131